Protein AF-A0AAV3A7A5-F1 (afdb_monomer_lite)

Organism: Pyxicephalus adspersus (NCBI:txid30357)

Radius of gyration: 39.41 Å; chains: 1; bounding box: 74×55×120 Å

Structure (mmCIF, N/CA/C/O backbone):
data_AF-A0AAV3A7A5-F1
#
_entry.id   AF-A0AAV3A7A5-F1
#
loop_
_atom_site.group_PDB
_atom_site.id
_atom_site.type_symbol
_atom_site.label_atom_id
_atom_site.label_alt_id
_atom_site.label_comp_id
_atom_site.label_asym_id
_atom_site.label_entity_id
_atom_site.label_seq_id
_atom_site.pdbx_PDB_ins_code
_atom_site.Cartn_x
_atom_site.Cartn_y
_atom_site.Cartn_z
_atom_site.occupancy
_atom_site.B_iso_or_equiv
_atom_site.auth_seq_id
_atom_site.auth_comp_id
_atom_site.auth_asym_id
_atom_site.auth_atom_id
_atom_site.pdbx_PDB_model_num
ATOM 1 N N . MET A 1 1 ? 18.175 -7.440 -4.348 1.00 59.22 1 MET A N 1
ATOM 2 C CA . MET A 1 1 ? 18.345 -7.213 -5.797 1.00 59.22 1 MET A CA 1
ATOM 3 C C . MET A 1 1 ? 17.055 -7.631 -6.487 1.00 59.22 1 MET A C 1
ATOM 5 O O . MET A 1 1 ? 16.482 -8.623 -6.048 1.00 59.22 1 MET A O 1
ATOM 9 N N . PHE A 1 2 ? 16.547 -6.863 -7.454 1.00 78.75 2 PHE A N 1
ATOM 10 C CA . PHE A 1 2 ? 15.246 -7.084 -8.108 1.00 78.75 2 PHE A CA 1
ATOM 11 C C . PHE A 1 2 ? 15.416 -7.857 -9.437 1.00 78.75 2 PHE A C 1
ATOM 13 O O . PHE A 1 2 ? 15.481 -7.231 -10.496 1.00 78.75 2 PHE A O 1
ATOM 20 N N . PRO A 1 3 ? 15.445 -9.208 -9.433 1.00 83.19 3 PRO A N 1
ATOM 21 C CA . PRO A 1 3 ? 15.819 -10.019 -10.605 1.00 83.19 3 PRO A CA 1
ATOM 22 C C . PRO A 1 3 ? 14.864 -9.868 -11.795 1.00 83.19 3 PRO A C 1
ATOM 24 O O . PRO A 1 3 ? 15.209 -10.181 -12.932 1.00 83.19 3 PRO A O 1
ATOM 27 N N . GLN A 1 4 ? 13.641 -9.399 -11.550 1.00 90.19 4 GLN A N 1
ATOM 28 C CA . GLN A 1 4 ? 12.659 -9.189 -12.605 1.00 90.19 4 GLN A CA 1
ATOM 29 C C . GLN A 1 4 ? 12.994 -7.977 -13.479 1.00 90.19 4 GLN A C 1
ATOM 31 O O . GLN A 1 4 ? 12.791 -8.050 -14.687 1.00 90.19 4 GLN A O 1
ATOM 36 N N . VAL A 1 5 ? 13.520 -6.893 -12.898 1.00 91.50 5 VAL A N 1
ATOM 37 C CA . VAL A 1 5 ? 13.873 -5.687 -13.665 1.00 91.50 5 VAL A CA 1
ATOM 38 C C . VAL A 1 5 ? 15.056 -5.981 -14.578 1.00 91.50 5 VAL A C 1
ATOM 40 O O . VAL A 1 5 ? 14.986 -5.702 -15.770 1.00 91.50 5 VAL A O 1
ATOM 43 N N . GLU A 1 6 ? 16.084 -6.642 -14.047 1.00 90.44 6 GLU A N 1
ATOM 44 C CA . GLU A 1 6 ? 17.257 -7.079 -14.809 1.00 90.44 6 GLU A CA 1
ATOM 45 C C . GLU A 1 6 ? 16.868 -8.011 -15.964 1.00 90.44 6 GLU A C 1
ATOM 47 O O . GLU A 1 6 ? 17.254 -7.781 -17.107 1.00 90.44 6 GLU A O 1
ATOM 52 N N . LYS A 1 7 ? 16.013 -9.011 -15.705 1.00 94.00 7 LYS A N 1
ATOM 53 C CA . LYS A 1 7 ? 15.525 -9.926 -16.746 1.00 94.00 7 LYS A CA 1
ATOM 54 C C . LYS A 1 7 ? 14.756 -9.202 -17.856 1.00 94.00 7 LYS A C 1
ATOM 56 O O . LYS A 1 7 ? 14.934 -9.532 -19.027 1.00 94.00 7 LYS A O 1
ATOM 61 N N . LEU A 1 8 ? 13.878 -8.262 -17.498 1.00 94.81 8 LEU A N 1
ATOM 62 C CA . LEU A 1 8 ? 13.089 -7.497 -18.468 1.00 94.81 8 LEU A CA 1
ATOM 63 C C . LEU A 1 8 ? 13.981 -6.578 -19.306 1.00 94.81 8 LEU A C 1
ATOM 65 O O . LEU A 1 8 ? 13.825 -6.526 -20.524 1.00 94.81 8 LEU A O 1
ATOM 69 N N . LEU A 1 9 ? 14.937 -5.903 -18.665 1.00 92.94 9 LEU A N 1
ATOM 70 C CA . LEU A 1 9 ? 15.866 -5.007 -19.342 1.00 92.94 9 LEU A CA 1
ATOM 71 C C . LEU A 1 9 ? 16.796 -5.783 -20.279 1.00 92.94 9 LEU A C 1
ATOM 73 O O . LEU A 1 9 ? 16.888 -5.445 -21.454 1.00 92.94 9 LEU A O 1
ATOM 77 N N . GLN A 1 10 ? 17.404 -6.873 -19.804 1.00 93.50 10 GLN A N 1
ATOM 78 C CA . GLN A 1 10 ? 18.264 -7.727 -20.623 1.00 93.50 10 GLN A CA 1
ATOM 79 C C . GLN A 1 10 ? 17.509 -8.320 -21.818 1.00 93.50 10 GLN A C 1
ATOM 81 O O . GLN A 1 10 ? 18.036 -8.341 -22.929 1.00 93.50 10 GLN A O 1
ATOM 86 N N . GLY A 1 11 ? 16.275 -8.792 -21.604 1.00 95.44 11 GLY A N 1
ATOM 87 C CA . GLY A 1 11 ? 15.422 -9.303 -22.677 1.00 95.44 11 GLY A CA 1
ATOM 88 C C . GLY A 1 11 ? 15.185 -8.249 -23.755 1.00 95.44 11 GLY A C 1
ATOM 89 O O . GLY A 1 11 ? 15.437 -8.502 -24.930 1.00 95.44 11 GLY A O 1
ATOM 90 N N . HIS A 1 12 ? 14.807 -7.040 -23.343 1.00 94.44 12 HIS A N 1
ATOM 91 C CA . HIS A 1 12 ? 14.538 -5.947 -24.268 1.00 94.44 12 HIS A CA 1
ATOM 92 C C . HIS A 1 12 ? 15.787 -5.466 -25.025 1.00 94.44 12 HIS A C 1
ATOM 94 O O . HIS A 1 12 ? 15.735 -5.255 -26.237 1.00 94.44 12 HIS A O 1
ATOM 100 N N . LEU A 1 13 ? 16.929 -5.333 -24.341 1.00 94.88 13 LEU A N 1
ATOM 101 C CA . LEU A 1 13 ? 18.194 -4.943 -24.974 1.00 94.88 13 LEU A CA 1
ATOM 102 C C . LEU A 1 13 ? 18.635 -5.969 -26.025 1.00 94.88 13 LEU A C 1
ATOM 104 O O . LEU A 1 13 ? 19.054 -5.584 -27.117 1.00 94.88 13 LEU A O 1
ATOM 108 N N . ASN A 1 14 ? 18.467 -7.262 -25.733 1.00 95.25 14 ASN A N 1
ATOM 109 C CA . ASN A 1 14 ? 18.762 -8.338 -26.676 1.00 95.25 14 ASN A CA 1
ATOM 110 C C . ASN A 1 14 ? 17.834 -8.310 -27.902 1.00 95.25 14 ASN A C 1
ATOM 112 O O . ASN A 1 14 ? 18.304 -8.525 -29.017 1.00 95.25 14 ASN A O 1
ATOM 116 N N . GLU A 1 15 ? 16.540 -8.039 -27.713 1.00 96.69 15 GLU A N 1
ATOM 117 C CA . GLU A 1 15 ? 15.553 -7.961 -28.801 1.00 96.69 15 GLU A CA 1
ATOM 118 C C . GLU A 1 15 ? 15.828 -6.800 -29.763 1.00 96.69 15 GLU A C 1
ATOM 120 O O . GLU A 1 15 ? 15.709 -6.965 -30.977 1.00 96.69 15 GLU A O 1
ATOM 125 N N . ILE A 1 16 ? 16.222 -5.636 -29.239 1.00 95.88 16 ILE A N 1
ATOM 126 C CA . ILE A 1 16 ? 16.560 -4.461 -30.061 1.00 95.88 16 ILE A CA 1
ATOM 127 C C . ILE A 1 16 ? 17.991 -4.559 -30.622 1.00 95.88 16 ILE A C 1
ATOM 129 O O . ILE A 1 16 ? 18.329 -3.889 -31.598 1.00 95.88 16 ILE A O 1
ATOM 133 N N . GLY A 1 17 ? 18.838 -5.417 -30.049 1.00 94.75 17 GLY A N 1
ATOM 134 C CA . GLY A 1 17 ? 20.240 -5.560 -30.442 1.00 94.75 17 GLY A CA 1
ATOM 135 C C . GLY A 1 17 ? 21.136 -4.438 -29.909 1.00 94.75 17 GLY A C 1
ATOM 136 O O . GLY A 1 17 ? 22.139 -4.101 -30.538 1.00 94.75 17 GLY A O 1
ATOM 137 N N . ILE A 1 18 ? 20.780 -3.849 -28.763 1.00 96.12 18 ILE A N 1
ATOM 138 C CA . ILE A 1 18 ? 21.578 -2.822 -28.082 1.00 96.12 18 ILE A CA 1
ATOM 139 C C . ILE A 1 18 ? 22.591 -3.513 -27.169 1.00 96.12 18 ILE A C 1
ATOM 141 O O . ILE A 1 18 ? 22.228 -4.337 -26.331 1.00 96.12 18 ILE A O 1
ATOM 145 N N . LYS A 1 19 ? 23.871 -3.156 -27.306 1.00 93.69 19 LYS A N 1
ATOM 146 C CA . LYS A 1 19 ? 24.920 -3.639 -26.398 1.00 93.69 19 LYS A CA 1
ATOM 147 C C . LYS A 1 19 ? 24.857 -2.911 -25.058 1.00 93.69 19 LYS A C 1
ATOM 149 O O . LYS A 1 19 ? 24.519 -1.730 -25.007 1.00 93.69 19 LYS A O 1
ATOM 154 N N . GLU A 1 20 ? 25.280 -3.584 -23.993 1.00 90.19 20 GLU A N 1
ATOM 155 C CA . GLU A 1 20 ? 25.330 -3.016 -22.639 1.00 90.19 20 GLU A CA 1
ATOM 156 C C . GLU A 1 20 ? 26.131 -1.702 -22.577 1.00 90.19 20 GLU A C 1
ATOM 158 O O . GLU A 1 20 ? 25.689 -0.732 -21.968 1.00 90.19 20 GLU A O 1
ATOM 163 N N . GLU A 1 21 ? 27.250 -1.623 -23.304 1.00 92.88 21 GLU A N 1
ATOM 164 C CA . GLU A 1 21 ? 28.086 -0.417 -23.408 1.00 92.88 21 GLU A CA 1
ATOM 165 C C . GLU A 1 21 ? 27.318 0.785 -23.988 1.00 92.88 21 GLU A C 1
ATOM 167 O O . GLU A 1 21 ? 27.396 1.893 -23.462 1.00 92.88 21 GLU A O 1
ATOM 172 N N . GLN A 1 22 ? 26.526 0.559 -25.040 1.00 93.88 22 GLN A N 1
ATOM 173 C CA . GLN A 1 22 ? 25.728 1.605 -25.693 1.00 93.88 22 GLN A CA 1
ATOM 174 C C . GLN A 1 22 ? 24.571 2.059 -2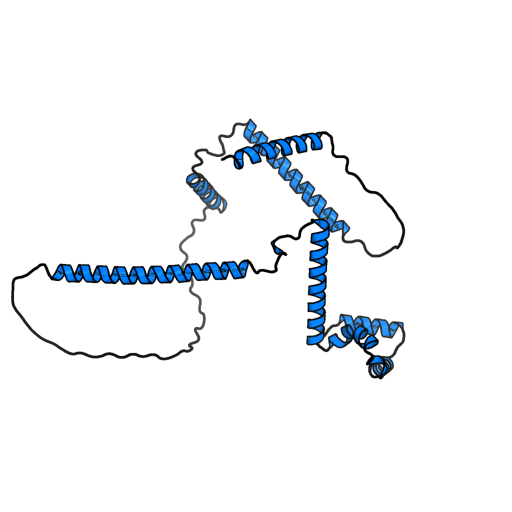4.801 1.00 93.88 22 GLN A C 1
ATOM 176 O O . GLN A 1 22 ? 24.234 3.242 -24.759 1.00 93.88 22 GLN A O 1
ATOM 181 N N . PHE A 1 23 ? 23.965 1.119 -24.074 1.00 91.25 23 PHE A N 1
ATOM 182 C CA . PHE A 1 23 ? 22.936 1.430 -23.092 1.00 91.25 23 PHE A CA 1
ATOM 183 C C . PHE A 1 23 ? 23.505 2.273 -21.942 1.00 91.25 23 PHE A C 1
ATOM 185 O O . PHE A 1 23 ? 22.912 3.281 -21.562 1.00 91.25 23 PHE A O 1
ATOM 192 N N . HIS A 1 24 ? 24.690 1.923 -21.441 1.00 90.12 24 HIS A N 1
ATOM 193 C CA . HIS A 1 24 ? 25.370 2.684 -20.397 1.00 90.12 24 HIS A CA 1
ATOM 194 C C . HIS A 1 24 ? 25.724 4.115 -20.841 1.00 90.12 24 HIS A C 1
ATOM 196 O O . HIS A 1 24 ? 25.495 5.074 -20.097 1.00 90.12 24 HIS A O 1
ATOM 202 N N . GLU A 1 25 ? 26.229 4.282 -22.067 1.00 93.81 25 GLU A N 1
ATOM 203 C CA . GLU A 1 25 ? 26.486 5.600 -22.661 1.00 93.81 25 GLU A CA 1
ATOM 204 C C . GLU A 1 25 ? 25.194 6.431 -22.757 1.00 93.81 25 GLU A C 1
ATOM 206 O O . GLU A 1 25 ? 25.158 7.597 -22.358 1.00 93.81 25 GLU A O 1
ATOM 211 N N . ALA A 1 26 ? 24.094 5.814 -23.194 1.00 90.56 26 ALA A N 1
ATOM 212 C CA . ALA A 1 26 ? 22.794 6.471 -23.262 1.00 90.56 26 ALA A CA 1
ATOM 213 C C . ALA A 1 26 ? 22.272 6.894 -21.876 1.00 90.56 26 ALA A C 1
ATOM 215 O O . ALA A 1 26 ? 21.760 8.003 -21.733 1.00 90.56 26 ALA A O 1
ATOM 216 N N . CYS A 1 27 ? 22.440 6.064 -20.841 1.00 88.81 27 CYS A N 1
ATOM 217 C CA . CYS A 1 27 ? 22.029 6.385 -19.469 1.00 88.81 27 CYS A CA 1
ATOM 218 C C . CYS A 1 27 ? 22.860 7.503 -18.821 1.00 88.81 27 CYS A C 1
ATOM 220 O O . CYS A 1 27 ? 22.374 8.188 -17.920 1.00 88.81 27 CYS A O 1
ATOM 222 N N . THR A 1 28 ? 24.108 7.699 -19.251 1.00 89.25 28 THR A N 1
ATOM 223 C CA . THR A 1 28 ? 24.998 8.743 -18.715 1.00 89.25 28 THR A CA 1
ATOM 224 C C . THR A 1 28 ? 24.916 10.063 -19.482 1.00 89.25 28 THR A C 1
ATOM 226 O O . THR A 1 28 ? 25.325 11.105 -18.955 1.00 89.25 28 THR A O 1
ATOM 229 N N . ALA A 1 29 ? 24.340 10.049 -20.684 1.00 92.56 29 ALA A N 1
ATOM 230 C CA . ALA A 1 29 ? 24.174 11.224 -21.523 1.00 92.56 29 ALA A CA 1
ATOM 231 C C . ALA A 1 29 ? 23.254 12.295 -20.888 1.00 92.56 29 ALA A C 1
ATOM 233 O O . ALA A 1 29 ? 22.330 11.975 -20.134 1.00 92.56 29 ALA A O 1
ATOM 234 N N . PRO A 1 30 ? 23.433 13.590 -21.221 1.00 91.06 30 PRO A N 1
ATOM 235 C CA . PRO A 1 30 ? 22.657 14.683 -20.623 1.00 91.06 30 PRO A CA 1
ATOM 236 C C . PRO A 1 30 ? 21.143 14.556 -20.818 1.00 91.06 30 PRO A C 1
ATOM 238 O O . PRO A 1 30 ? 20.377 14.960 -19.947 1.00 91.06 30 PRO A O 1
ATOM 241 N N . PHE A 1 31 ? 20.706 13.971 -21.939 1.00 89.25 31 PHE A N 1
ATOM 242 C CA . PHE A 1 31 ? 19.284 13.803 -22.238 1.00 89.25 31 PHE A CA 1
ATOM 243 C C . PHE A 1 31 ? 18.585 12.857 -21.247 1.00 89.25 31 PHE A C 1
ATOM 245 O O . PHE A 1 31 ? 17.413 13.063 -20.936 1.00 89.25 31 PHE A O 1
ATOM 252 N N . ALA A 1 32 ? 19.294 11.858 -20.708 1.00 88.19 32 ALA A N 1
ATOM 253 C CA . ALA A 1 32 ? 18.741 10.903 -19.748 1.00 88.19 32 ALA A CA 1
ATOM 254 C C . ALA A 1 32 ? 18.458 11.537 -18.376 1.00 88.19 32 ALA A C 1
ATOM 256 O O . ALA A 1 32 ? 17.705 10.984 -17.580 1.00 88.19 32 ALA A O 1
ATOM 257 N N . ARG A 1 33 ? 19.028 12.723 -18.116 1.00 87.81 33 ARG A N 1
ATOM 258 C CA . ARG A 1 33 ? 18.772 13.526 -16.912 1.00 87.81 33 ARG A CA 1
ATOM 259 C C . ARG A 1 33 ? 17.600 14.495 -17.071 1.00 87.81 33 ARG A C 1
ATOM 261 O O . ARG A 1 33 ? 17.319 15.247 -16.143 1.00 87.81 33 ARG A O 1
ATOM 268 N N . SER A 1 34 ? 16.954 14.531 -18.239 1.00 94.19 34 SER A N 1
ATOM 269 C CA . SER A 1 34 ? 15.733 15.320 -18.408 1.00 94.19 34 SER A CA 1
ATOM 270 C C . SER A 1 34 ? 14.630 14.791 -17.478 1.00 94.19 34 SER A C 1
ATOM 272 O O . SER A 1 34 ? 14.527 13.572 -17.308 1.00 94.19 34 SER A O 1
ATOM 274 N N . PRO A 1 35 ? 13.800 15.661 -16.875 1.00 92.62 35 PRO A N 1
ATOM 275 C CA . PRO A 1 35 ? 12.745 15.235 -15.956 1.00 92.62 35 PRO A CA 1
ATOM 276 C C . PRO A 1 35 ? 11.781 14.218 -16.576 1.00 92.62 35 PRO A C 1
ATOM 278 O O . PRO A 1 35 ? 11.346 13.282 -15.909 1.00 92.62 35 PRO A O 1
ATOM 281 N N . GLU A 1 36 ? 11.469 14.363 -17.865 1.00 92.00 36 GLU A N 1
ATOM 282 C CA . GLU A 1 36 ? 10.553 13.478 -18.581 1.00 92.00 36 GLU A CA 1
ATOM 283 C C . GLU A 1 36 ? 11.102 12.051 -18.668 1.00 92.00 36 GLU A C 1
ATOM 285 O O . GLU A 1 36 ? 10.395 11.093 -18.356 1.00 92.00 36 GLU A O 1
ATOM 290 N N . VAL A 1 37 ? 12.374 11.904 -19.051 1.00 91.00 37 VAL A N 1
ATOM 291 C CA . VAL A 1 37 ? 13.032 10.594 -19.154 1.00 91.00 37 VAL A CA 1
ATOM 292 C C . VAL A 1 37 ? 13.313 10.023 -17.767 1.00 91.00 37 VAL A C 1
ATOM 294 O O . VAL A 1 37 ? 13.104 8.833 -17.538 1.00 91.00 37 VAL A O 1
ATOM 297 N N . GLN A 1 38 ? 13.721 10.864 -16.817 1.00 89.69 38 GLN A N 1
ATOM 298 C CA . GLN A 1 38 ? 14.012 10.448 -15.450 1.00 89.69 38 GLN A CA 1
ATOM 299 C C . GLN A 1 38 ? 12.775 9.874 -14.752 1.00 89.69 38 GLN A C 1
ATOM 301 O O . GLN A 1 38 ? 12.885 8.842 -14.094 1.00 89.69 38 GLN A O 1
ATOM 306 N N . ASN A 1 39 ? 11.595 10.467 -14.956 1.00 91.00 39 ASN A N 1
ATOM 307 C CA . ASN A 1 39 ? 10.335 9.938 -14.429 1.00 91.00 39 ASN A CA 1
ATOM 308 C C . ASN A 1 39 ? 10.011 8.544 -14.993 1.00 91.00 39 ASN A C 1
ATOM 310 O O . ASN A 1 39 ? 9.530 7.676 -14.268 1.00 91.00 39 ASN A O 1
ATOM 314 N N . ILE A 1 40 ? 10.301 8.303 -16.276 1.00 91.38 40 ILE A N 1
ATOM 315 C CA . ILE A 1 40 ? 10.091 6.994 -16.919 1.00 91.38 40 ILE A CA 1
ATOM 316 C C . ILE A 1 40 ? 11.100 5.961 -16.400 1.00 91.38 40 ILE A C 1
ATOM 318 O O . ILE A 1 40 ? 10.750 4.797 -16.211 1.00 91.38 40 ILE A O 1
ATOM 322 N N . LEU A 1 41 ? 12.345 6.379 -16.157 1.00 89.88 41 LEU A N 1
ATOM 323 C CA . LEU A 1 41 ? 13.417 5.514 -15.659 1.00 89.88 41 LEU A CA 1
ATOM 324 C C . LEU A 1 41 ? 13.383 5.309 -14.141 1.00 89.88 41 LEU A C 1
ATOM 326 O O . LEU A 1 41 ? 14.031 4.388 -13.649 1.00 89.88 41 LEU A O 1
ATOM 330 N N . GLN A 1 42 ? 12.620 6.110 -13.396 1.00 91.12 42 GLN A N 1
ATOM 331 C CA . GLN A 1 42 ? 12.538 6.045 -11.936 1.00 91.12 42 GLN A CA 1
ATOM 332 C C . GLN A 1 42 ? 12.296 4.623 -11.383 1.00 91.12 42 GLN A C 1
ATOM 334 O O . GLN A 1 42 ? 13.020 4.241 -10.464 1.00 91.12 42 GLN A O 1
ATOM 339 N N . PRO A 1 43 ? 11.395 3.783 -11.943 1.00 92.06 43 PRO A N 1
ATOM 340 C CA . PRO A 1 43 ? 11.216 2.404 -11.477 1.00 92.06 43 PRO A CA 1
ATOM 341 C C . PRO A 1 43 ? 12.461 1.521 -11.660 1.00 92.06 43 PRO A C 1
ATOM 343 O O . PRO A 1 43 ? 12.682 0.599 -10.878 1.00 92.06 43 PRO A O 1
ATOM 346 N N . VAL A 1 44 ? 13.262 1.785 -12.697 1.00 91.25 44 VAL A N 1
ATOM 347 C CA . VAL A 1 44 ? 14.503 1.052 -12.988 1.00 91.25 44 VAL A CA 1
ATOM 348 C C . VAL A 1 44 ? 15.619 1.526 -12.061 1.00 91.25 44 VAL A C 1
ATOM 350 O O . VAL A 1 44 ? 16.323 0.708 -11.481 1.00 91.25 44 VAL A O 1
ATOM 353 N N . LEU A 1 45 ? 15.745 2.840 -11.860 1.00 87.88 45 LEU A N 1
ATOM 354 C CA . LEU A 1 45 ? 16.747 3.431 -10.966 1.00 87.88 45 LEU A CA 1
ATOM 355 C C . LEU A 1 45 ? 16.495 3.076 -9.493 1.00 87.88 45 LEU A C 1
ATOM 357 O O . LEU A 1 45 ? 17.440 2.886 -8.731 1.00 87.88 45 LEU A O 1
ATOM 361 N N . ALA A 1 46 ? 15.230 2.909 -9.103 1.00 92.19 46 ALA A N 1
ATOM 362 C CA . ALA A 1 46 ? 14.841 2.494 -7.759 1.00 92.19 46 ALA A CA 1
ATOM 363 C C . ALA A 1 46 ? 15.289 1.062 -7.391 1.00 92.19 46 ALA A C 1
ATOM 365 O O . ALA A 1 46 ? 15.218 0.688 -6.224 1.00 92.19 46 ALA A O 1
ATOM 366 N N . VAL A 1 47 ? 15.781 0.253 -8.340 1.00 91.31 47 VAL A N 1
ATOM 367 C CA . VAL A 1 47 ? 16.324 -1.092 -8.055 1.00 91.31 47 VAL A CA 1
ATOM 368 C C . VAL A 1 47 ? 17.502 -1.041 -7.082 1.00 91.31 47 VAL A C 1
ATOM 370 O O . VAL A 1 47 ? 17.617 -1.916 -6.221 1.00 91.31 47 VAL A O 1
ATOM 373 N N . GLU A 1 48 ? 18.336 -0.009 -7.205 1.00 87.94 48 GLU A N 1
ATOM 374 C CA . GLU A 1 48 ? 19.522 0.207 -6.368 1.00 87.94 48 GLU A CA 1
ATOM 375 C C . GLU A 1 48 ? 19.252 1.174 -5.200 1.00 87.94 48 GLU A C 1
ATOM 377 O O . GLU A 1 48 ? 20.082 1.318 -4.304 1.00 87.94 48 GLU A O 1
ATOM 382 N N . ASP A 1 49 ? 18.074 1.807 -5.164 1.00 92.69 49 ASP A N 1
ATOM 383 C CA . ASP A 1 49 ? 17.670 2.745 -4.117 1.00 92.69 49 ASP A CA 1
ATOM 384 C C . ASP A 1 49 ? 16.397 2.276 -3.403 1.00 92.69 49 ASP A C 1
ATOM 386 O O . ASP A 1 49 ? 15.261 2.506 -3.830 1.00 92.69 49 ASP A O 1
ATOM 390 N N . PHE A 1 50 ? 16.604 1.645 -2.246 1.00 93.38 50 PHE A N 1
ATOM 391 C CA . PHE A 1 50 ? 15.517 1.129 -1.423 1.00 93.38 50 PHE A CA 1
ATOM 392 C C . PHE A 1 50 ? 14.557 2.217 -0.922 1.00 93.38 50 PHE A C 1
ATOM 394 O O . PHE A 1 50 ? 13.369 1.936 -0.754 1.00 93.38 50 PHE A O 1
ATOM 401 N N . VAL A 1 51 ? 15.039 3.435 -0.657 1.00 95.12 51 VAL A N 1
ATOM 402 C CA . VAL A 1 51 ? 14.194 4.518 -0.136 1.00 95.12 51 VAL A CA 1
ATOM 403 C C . VAL A 1 51 ? 13.216 4.953 -1.218 1.00 95.12 51 VAL A C 1
ATOM 405 O O . VAL A 1 51 ? 12.008 4.957 -0.972 1.00 95.12 51 VAL A O 1
ATOM 408 N N . ASN A 1 52 ? 13.726 5.197 -2.426 1.00 92.06 52 ASN A N 1
ATOM 409 C CA . ASN A 1 52 ? 12.909 5.525 -3.590 1.00 92.06 52 ASN A CA 1
ATOM 410 C C . ASN A 1 52 ? 11.939 4.386 -3.945 1.00 92.06 52 ASN A C 1
ATOM 412 O O . ASN A 1 52 ? 10.752 4.625 -4.160 1.00 92.06 52 ASN A O 1
ATOM 416 N N . PHE A 1 53 ? 12.394 3.129 -3.927 1.00 94.88 53 PHE A N 1
ATOM 417 C CA . PHE A 1 53 ? 11.514 1.979 -4.152 1.00 94.88 53 PHE A CA 1
ATOM 418 C C . PHE A 1 53 ? 10.384 1.900 -3.117 1.00 94.88 53 PHE A C 1
ATOM 420 O O . PHE A 1 53 ? 9.218 1.708 -3.468 1.00 94.88 53 PHE A O 1
ATOM 427 N N . LYS A 1 54 ? 10.714 2.055 -1.831 1.00 95.50 54 LYS A N 1
ATOM 428 C CA . LYS A 1 54 ? 9.734 2.026 -0.743 1.00 95.50 54 LYS A CA 1
ATOM 429 C C . LYS A 1 54 ? 8.702 3.135 -0.914 1.00 95.50 54 LYS A C 1
ATOM 431 O O . LYS A 1 54 ? 7.515 2.869 -0.746 1.00 95.50 54 LYS A O 1
ATOM 436 N N . GLU A 1 55 ? 9.138 4.345 -1.249 1.00 95.75 55 GLU A N 1
ATOM 437 C CA . GLU A 1 55 ? 8.249 5.476 -1.510 1.00 95.75 55 GLU A CA 1
ATOM 438 C C . GLU A 1 55 ? 7.292 5.176 -2.668 1.00 95.75 55 GLU A C 1
ATOM 440 O O . GLU A 1 55 ? 6.078 5.286 -2.496 1.00 95.75 55 GLU A O 1
ATOM 445 N N . MET A 1 56 ? 7.804 4.675 -3.796 1.00 93.81 56 MET A N 1
ATOM 446 C CA . MET A 1 56 ? 6.975 4.279 -4.940 1.00 93.81 56 MET A CA 1
ATOM 447 C C . MET A 1 56 ? 5.949 3.199 -4.576 1.00 93.81 56 MET A C 1
ATOM 449 O O . MET A 1 56 ? 4.785 3.287 -4.967 1.00 93.81 56 MET A O 1
ATOM 453 N N . MET A 1 57 ? 6.348 2.188 -3.804 1.00 95.19 57 MET A N 1
ATOM 454 C CA . MET A 1 57 ? 5.446 1.114 -3.379 1.00 95.19 57 MET A CA 1
ATOM 455 C C . MET A 1 57 ? 4.375 1.603 -2.403 1.00 95.19 57 MET A C 1
ATOM 457 O O . MET A 1 57 ? 3.217 1.191 -2.499 1.00 95.19 57 MET A O 1
ATOM 461 N N . LEU A 1 58 ? 4.736 2.484 -1.468 1.00 97.00 58 LEU A N 1
ATOM 462 C CA . LEU A 1 58 ? 3.784 3.096 -0.543 1.00 97.00 58 LEU A CA 1
ATOM 463 C C . LEU A 1 58 ? 2.783 3.974 -1.290 1.00 97.00 58 LEU A C 1
ATOM 465 O O . LEU A 1 58 ? 1.580 3.822 -1.084 1.00 97.00 58 LEU A O 1
ATOM 469 N N . GLN A 1 59 ? 3.263 4.811 -2.207 1.00 97.06 59 GLN A N 1
ATOM 470 C CA . GLN A 1 59 ? 2.420 5.631 -3.068 1.00 97.06 59 GLN A CA 1
ATOM 471 C C . GLN A 1 59 ? 1.450 4.760 -3.875 1.00 97.06 59 GLN A C 1
ATOM 473 O O . GLN A 1 59 ? 0.241 5.002 -3.870 1.00 97.06 59 GLN A O 1
ATOM 478 N N . LYS A 1 60 ? 1.944 3.673 -4.484 1.00 97.06 60 LYS A N 1
ATOM 479 C CA . LYS A 1 60 ? 1.101 2.726 -5.224 1.00 97.06 60 LYS A CA 1
ATOM 480 C C . LYS A 1 60 ? 0.050 2.062 -4.336 1.00 97.06 60 LYS A C 1
ATOM 482 O O . LYS A 1 60 ? -1.089 1.891 -4.767 1.00 97.06 60 LYS A O 1
ATOM 487 N N . ASN A 1 61 ? 0.401 1.703 -3.103 1.00 97.00 61 ASN A N 1
ATOM 488 C CA . ASN A 1 61 ? -0.551 1.146 -2.145 1.00 97.00 61 ASN A CA 1
ATOM 489 C C . ASN A 1 61 ? -1.648 2.149 -1.780 1.00 97.00 61 ASN A C 1
ATOM 491 O O . ASN A 1 61 ? -2.816 1.767 -1.764 1.00 97.00 61 ASN A O 1
ATOM 495 N N . ILE A 1 62 ? -1.297 3.415 -1.535 1.00 95.75 62 ILE A N 1
ATOM 496 C CA . ILE A 1 62 ? -2.270 4.480 -1.253 1.00 95.75 62 ILE A CA 1
ATOM 497 C C . ILE A 1 62 ? -3.233 4.630 -2.435 1.00 95.75 62 ILE A C 1
ATOM 499 O O . ILE A 1 62 ? -4.449 4.600 -2.251 1.00 95.75 62 ILE A O 1
ATOM 503 N N . GLU A 1 63 ? -2.709 4.706 -3.658 1.00 96.75 63 GLU A N 1
ATOM 504 C CA . GLU A 1 63 ? -3.524 4.786 -4.875 1.00 96.75 63 GLU A CA 1
ATOM 505 C C . GLU A 1 63 ? -4.479 3.594 -5.019 1.00 96.75 63 GLU A C 1
ATOM 507 O O . GLU A 1 63 ? -5.664 3.774 -5.303 1.00 96.75 63 GLU A O 1
ATOM 512 N N . LEU A 1 64 ? -3.985 2.370 -4.807 1.00 97.44 64 LEU A N 1
ATOM 513 C CA . LEU A 1 64 ? -4.798 1.156 -4.906 1.00 97.44 64 LEU A CA 1
ATOM 514 C C . LEU A 1 64 ? -5.894 1.114 -3.839 1.00 97.44 64 LEU A C 1
ATOM 516 O O . LEU A 1 64 ? -7.026 0.732 -4.141 1.00 97.44 64 LEU A O 1
ATOM 520 N N . GLN A 1 65 ? -5.583 1.523 -2.609 1.00 94.50 65 GLN A N 1
ATOM 521 C CA . GLN A 1 65 ? -6.556 1.590 -1.520 1.00 94.50 65 GLN A CA 1
ATOM 522 C C . GLN A 1 65 ? -7.639 2.633 -1.808 1.00 94.50 65 GLN A C 1
ATOM 524 O O . GLN A 1 65 ? -8.825 2.325 -1.679 1.00 94.50 65 GLN A O 1
ATOM 529 N N . LEU A 1 66 ? -7.261 3.826 -2.277 1.00 93.88 66 LEU A N 1
ATOM 530 C CA . LEU A 1 66 ? -8.212 4.864 -2.681 1.00 93.88 66 LEU A CA 1
ATOM 531 C C . LEU A 1 66 ? -9.107 4.393 -3.829 1.00 93.88 66 LEU A C 1
ATOM 533 O O . LEU A 1 66 ? -10.323 4.586 -3.788 1.00 93.88 66 LEU A O 1
ATOM 537 N N . HIS A 1 67 ? -8.535 3.711 -4.822 1.00 96.00 67 HIS A N 1
ATOM 538 C CA . HIS A 1 67 ? -9.309 3.159 -5.926 1.00 96.00 67 HIS A CA 1
ATOM 539 C C . HIS A 1 67 ? -10.298 2.080 -5.456 1.00 96.00 67 HIS A C 1
ATOM 541 O O . HIS A 1 67 ? -11.460 2.081 -5.863 1.00 96.00 67 HIS A O 1
ATOM 547 N N . ALA A 1 68 ? -9.880 1.193 -4.548 1.00 94.56 68 ALA A N 1
ATOM 548 C CA . ALA A 1 68 ? -10.759 0.185 -3.961 1.00 94.56 68 ALA A CA 1
ATOM 549 C C . ALA A 1 68 ? -11.917 0.824 -3.177 1.00 94.56 68 ALA A C 1
ATOM 551 O O . ALA A 1 68 ? -13.072 0.434 -3.361 1.00 94.56 68 ALA A O 1
ATOM 552 N N . ILE A 1 69 ? -11.625 1.840 -2.360 1.00 91.81 69 ILE A N 1
ATOM 553 C CA . ILE A 1 69 ? -12.622 2.631 -1.625 1.00 91.81 69 ILE A CA 1
ATOM 554 C C . ILE A 1 69 ? -13.632 3.254 -2.593 1.00 91.81 69 ILE A C 1
ATOM 556 O O . ILE A 1 69 ? -14.842 3.123 -2.393 1.00 91.81 69 ILE A O 1
ATOM 560 N N . GLN A 1 70 ? -13.154 3.865 -3.677 1.00 92.00 70 GLN A N 1
ATOM 561 C CA . GLN A 1 70 ? -14.006 4.473 -4.695 1.00 92.00 70 GLN A CA 1
ATOM 562 C C . GLN A 1 70 ? -14.917 3.438 -5.373 1.00 92.00 70 GLN A C 1
ATOM 564 O O . GLN A 1 70 ? -16.114 3.683 -5.530 1.00 92.00 70 GLN A O 1
ATOM 569 N N . ILE A 1 71 ? -14.389 2.261 -5.728 1.00 94.25 71 ILE A N 1
ATOM 570 C CA . ILE A 1 71 ? -15.186 1.168 -6.306 1.00 94.25 71 ILE A CA 1
ATOM 571 C C . ILE A 1 71 ? -16.271 0.704 -5.325 1.00 94.25 71 ILE A C 1
ATOM 573 O O . ILE A 1 71 ? -17.414 0.482 -5.731 1.00 94.25 71 ILE A O 1
ATOM 577 N N . ILE A 1 72 ? -15.938 0.552 -4.039 1.00 91.62 72 ILE A N 1
ATOM 578 C CA . ILE A 1 72 ? -16.899 0.140 -3.007 1.00 91.62 72 ILE A CA 1
ATOM 579 C C . ILE A 1 72 ? -18.024 1.175 -2.886 1.00 91.62 72 ILE A C 1
ATOM 581 O O . ILE A 1 72 ? -19.197 0.798 -2.891 1.00 91.62 72 ILE A O 1
ATOM 585 N N . GLN A 1 73 ? -17.687 2.467 -2.852 1.00 90.69 73 GLN A N 1
ATOM 586 C CA . GLN A 1 73 ? -18.667 3.557 -2.798 1.00 90.69 73 GLN A CA 1
ATOM 587 C C . GLN A 1 73 ? -19.586 3.571 -4.021 1.00 90.69 73 GLN A C 1
ATOM 589 O O . GLN A 1 73 ? -20.804 3.627 -3.870 1.00 90.69 73 GLN A O 1
ATOM 594 N N . GLN A 1 74 ? -19.028 3.456 -5.229 1.00 91.25 74 GLN A N 1
ATOM 595 C CA . GLN A 1 74 ? -19.813 3.459 -6.466 1.00 91.25 74 GLN A CA 1
ATOM 596 C C . GLN A 1 74 ? -20.800 2.288 -6.544 1.00 91.25 74 GLN A C 1
ATOM 598 O O . GLN A 1 74 ? -21.886 2.438 -7.100 1.00 91.25 74 GLN A O 1
ATOM 603 N N . ARG A 1 75 ? -20.441 1.119 -5.996 1.00 91.56 75 ARG A N 1
ATOM 604 C CA . ARG A 1 75 ? -21.305 -0.074 -6.023 1.00 91.56 75 ARG A CA 1
ATOM 605 C C . ARG A 1 75 ? -22.361 -0.084 -4.920 1.00 91.56 75 ARG A C 1
ATOM 607 O O . ARG A 1 75 ? -23.452 -0.595 -5.161 1.00 91.56 75 ARG A O 1
ATOM 614 N N . ASN A 1 76 ? -22.047 0.447 -3.738 1.00 87.31 76 ASN A N 1
ATOM 615 C CA . ASN A 1 76 ? -22.883 0.304 -2.541 1.00 87.31 76 ASN A CA 1
ATOM 616 C C . ASN A 1 76 ? -23.592 1.604 -2.117 1.00 87.31 76 ASN A C 1
ATOM 618 O O . ASN A 1 76 ? -24.427 1.573 -1.217 1.00 87.31 76 ASN A O 1
ATOM 622 N N . GLY A 1 77 ? -23.267 2.744 -2.732 1.00 83.69 77 GLY A N 1
ATOM 623 C CA . GLY A 1 77 ? -23.829 4.064 -2.424 1.00 83.69 77 GLY A CA 1
ATOM 624 C C . GLY A 1 77 ? -23.210 4.748 -1.199 1.00 83.69 77 GLY A C 1
ATOM 625 O O . GLY A 1 77 ? -23.057 5.965 -1.201 1.00 83.69 77 GLY A O 1
ATOM 626 N N . VAL A 1 78 ? -22.798 3.984 -0.183 1.00 84.75 78 VAL A N 1
ATOM 627 C CA . VAL A 1 78 ? -22.055 4.477 0.987 1.00 84.75 78 VAL A CA 1
ATOM 628 C C . VAL A 1 78 ? -20.872 3.557 1.289 1.00 84.75 78 VAL A C 1
ATOM 630 O O . VAL A 1 78 ? -20.921 2.351 1.031 1.00 84.75 78 VAL A O 1
ATOM 633 N N . LEU A 1 79 ? -19.785 4.132 1.801 1.00 83.25 79 LEU A N 1
ATOM 634 C CA . LEU A 1 79 ? -18.630 3.364 2.255 1.00 83.25 79 LEU A CA 1
ATOM 635 C C . LEU A 1 79 ? -18.961 2.687 3.601 1.00 83.25 79 LEU A C 1
ATOM 637 O O . LEU A 1 79 ? -19.599 3.326 4.434 1.00 83.25 79 LEU A O 1
ATOM 641 N N . PRO A 1 80 ? -18.550 1.427 3.840 1.00 81.12 80 PRO A N 1
ATOM 642 C CA . PRO A 1 80 ? -18.691 0.795 5.148 1.00 81.12 80 PRO A CA 1
ATOM 643 C C . PRO A 1 80 ? -18.020 1.611 6.257 1.00 81.12 80 PRO A C 1
ATOM 645 O O . PRO A 1 80 ? -16.943 2.165 6.044 1.00 81.12 80 PRO A O 1
ATOM 648 N N . GLU A 1 81 ? -18.622 1.604 7.446 1.00 76.62 81 GLU A N 1
ATOM 649 C CA . GLU A 1 81 ? -18.163 2.354 8.624 1.00 76.62 81 GLU A CA 1
ATOM 650 C C . GLU A 1 81 ? -16.702 2.049 8.997 1.00 76.62 81 GLU A C 1
ATOM 652 O O . GLU A 1 81 ? -15.949 2.953 9.332 1.00 76.62 81 GLU A O 1
ATOM 657 N N . CYS A 1 82 ? -16.248 0.802 8.820 1.00 73.38 82 CYS A N 1
ATOM 658 C CA . CYS A 1 82 ? -14.858 0.403 9.084 1.00 73.38 82 CYS A CA 1
ATOM 659 C C . CYS A 1 82 ? -13.815 1.010 8.129 1.00 73.38 82 CYS A C 1
ATOM 661 O O . CYS A 1 82 ? -12.621 0.943 8.402 1.00 73.38 82 CYS A O 1
ATOM 663 N N . LEU A 1 83 ? -14.245 1.561 6.993 1.00 77.94 83 LEU A N 1
ATOM 664 C CA . LEU A 1 83 ? -13.392 2.294 6.054 1.00 77.94 83 LEU A CA 1
ATOM 665 C C . LEU A 1 83 ? -13.665 3.803 6.118 1.00 77.94 83 LEU A C 1
ATOM 667 O O . LEU A 1 83 ? -13.079 4.577 5.361 1.00 77.94 83 LEU A O 1
ATOM 671 N N . GLN A 1 84 ? -14.569 4.220 7.005 1.00 75.88 84 GLN A N 1
ATOM 672 C CA . GLN A 1 84 ? -14.919 5.604 7.248 1.00 75.88 84 GLN A CA 1
ATOM 673 C C . GLN A 1 84 ? -14.009 6.150 8.359 1.00 75.88 84 GLN A C 1
ATOM 675 O O . GLN A 1 84 ? -13.770 5.510 9.376 1.00 75.88 84 GLN A O 1
ATOM 680 N N . ASN A 1 85 ? -13.460 7.340 8.133 1.00 67.94 85 ASN A N 1
ATOM 681 C CA . ASN A 1 85 ? -12.713 8.160 9.095 1.00 67.94 85 ASN A CA 1
ATOM 682 C C . ASN A 1 85 ? -11.349 7.644 9.593 1.00 67.94 85 ASN A C 1
ATOM 684 O O . ASN A 1 85 ? -10.650 8.410 10.249 1.00 67.94 85 ASN A O 1
ATOM 688 N N . GLY A 1 86 ? -10.914 6.427 9.250 1.00 67.25 86 GLY A N 1
ATOM 689 C CA . GLY A 1 86 ? -9.562 5.941 9.578 1.00 67.25 86 GLY A CA 1
ATOM 690 C C . GLY A 1 86 ? -9.249 5.908 11.080 1.00 67.25 86 GLY A C 1
ATOM 691 O O . GLY A 1 86 ? -8.086 5.812 11.462 1.00 67.25 86 GLY A O 1
ATOM 692 N N . THR A 1 87 ? -10.277 6.024 11.921 1.00 69.12 87 THR A N 1
ATOM 693 C CA . THR A 1 87 ? -10.163 5.978 13.372 1.00 69.12 87 THR A CA 1
ATOM 694 C C . THR A 1 87 ? -9.850 4.546 13.772 1.00 69.12 87 THR A C 1
ATOM 696 O O . THR A 1 87 ? -10.587 3.625 13.418 1.00 69.12 87 THR A O 1
ATOM 699 N N . ASP A 1 88 ? -8.741 4.347 14.480 1.00 75.75 88 ASP A N 1
ATOM 700 C CA . ASP A 1 88 ? -8.384 3.043 15.018 1.00 75.75 88 ASP A CA 1
ATOM 701 C C . ASP A 1 88 ? -9.250 2.751 16.247 1.00 75.75 88 ASP A C 1
ATOM 703 O O . ASP A 1 88 ? -8.867 2.991 17.390 1.00 75.75 88 ASP A O 1
ATOM 707 N N . ILE A 1 89 ? -10.453 2.239 15.975 1.00 78.56 89 ILE A N 1
ATOM 708 C CA . ILE A 1 89 ? -11.461 1.872 16.978 1.00 78.56 89 ILE A CA 1
ATOM 709 C C . ILE A 1 89 ? -10.861 0.929 18.034 1.00 78.56 89 ILE A C 1
ATOM 711 O O . ILE A 1 89 ? -11.296 0.935 19.182 1.00 78.56 89 ILE A O 1
ATOM 715 N N . ILE A 1 90 ? -9.860 0.125 17.658 1.00 78.12 90 ILE A N 1
ATOM 716 C CA . ILE A 1 90 ? -9.209 -0.832 18.552 1.00 78.12 90 ILE A CA 1
ATOM 717 C C . ILE A 1 90 ? -8.310 -0.083 19.538 1.00 78.12 90 ILE A C 1
ATOM 719 O O . ILE A 1 90 ? -8.495 -0.234 20.743 1.00 78.12 90 ILE A O 1
ATOM 723 N N . SER A 1 91 ? -7.419 0.783 19.049 1.00 85.06 91 SER A N 1
ATOM 724 C CA . SER A 1 91 ? -6.574 1.617 19.919 1.00 85.06 91 SER A CA 1
ATOM 725 C C . SER A 1 91 ? -7.395 2.521 20.848 1.00 85.06 91 SER A C 1
ATOM 727 O O . SER A 1 91 ? -7.059 2.676 22.025 1.00 85.06 91 SER A O 1
ATOM 729 N N . ASP A 1 92 ? -8.491 3.098 20.350 1.00 85.62 92 ASP A N 1
ATOM 730 C CA . ASP A 1 92 ? -9.379 3.949 21.150 1.00 85.62 92 ASP A CA 1
ATOM 731 C C . ASP A 1 92 ? -10.069 3.159 22.274 1.00 85.62 92 ASP A C 1
ATOM 733 O O . ASP A 1 92 ? -10.170 3.636 23.413 1.00 85.62 92 ASP A O 1
ATOM 737 N N . LEU A 1 93 ? -10.512 1.934 21.971 1.00 89.12 93 LEU A N 1
ATOM 738 C CA . LEU A 1 93 ? -11.143 1.043 22.939 1.00 89.12 93 LEU A CA 1
ATOM 739 C C . LEU A 1 93 ? -10.144 0.585 24.008 1.00 89.12 93 LEU A C 1
ATOM 741 O O . LEU A 1 93 ? -10.438 0.697 25.197 1.00 89.12 93 LEU A O 1
ATOM 745 N N . GLU A 1 94 ? -8.939 0.170 23.614 1.00 90.38 94 GLU A N 1
ATOM 746 C CA . GLU A 1 94 ? -7.871 -0.225 24.542 1.00 90.38 94 GLU A CA 1
ATOM 747 C C . GLU A 1 94 ? -7.493 0.923 25.495 1.00 90.38 94 GLU A C 1
ATOM 749 O O . GLU A 1 94 ? -7.348 0.728 26.707 1.00 90.38 94 GLU A O 1
ATOM 754 N N . GLN A 1 95 ? -7.402 2.158 24.986 1.00 95.00 95 GLN A N 1
ATOM 755 C CA . GLN A 1 95 ? -7.174 3.338 25.826 1.00 95.00 95 GLN A CA 1
ATOM 756 C C . GLN A 1 95 ? -8.321 3.599 26.803 1.00 95.00 95 GLN A C 1
ATOM 758 O O . GLN A 1 95 ? -8.100 4.090 27.915 1.00 95.00 95 GLN A O 1
ATOM 763 N N . GLN A 1 96 ? -9.563 3.347 26.399 1.00 95.81 96 GLN A N 1
ATOM 764 C CA . GLN A 1 96 ? -10.715 3.495 27.280 1.00 95.81 96 GLN A CA 1
ATOM 765 C C . GLN A 1 96 ? -10.723 2.428 28.382 1.00 95.81 96 GLN A C 1
ATOM 767 O O . GLN A 1 96 ? -10.937 2.764 29.549 1.00 95.81 96 GLN A O 1
ATOM 772 N N . GLU A 1 97 ? -10.428 1.176 28.044 1.00 95.19 97 GLU A N 1
ATOM 773 C CA . GLU A 1 97 ? -10.332 0.073 29.003 1.00 95.19 97 GLU A CA 1
ATOM 774 C C . GLU A 1 97 ? -9.211 0.304 30.022 1.00 95.19 97 GLU A C 1
ATOM 776 O O . GLU A 1 97 ? -9.433 0.178 31.228 1.00 95.19 97 GLU A O 1
ATOM 781 N N . MET A 1 98 ? -8.036 0.750 29.566 1.00 96.44 98 MET A N 1
ATOM 782 C CA . MET A 1 98 ? -6.912 1.098 30.440 1.00 96.44 98 MET A CA 1
ATOM 783 C C . MET A 1 98 ? -7.279 2.206 31.438 1.00 96.44 98 MET A C 1
ATOM 785 O O . MET A 1 98 ? -6.921 2.133 32.618 1.00 96.44 98 MET A O 1
ATOM 789 N N . ARG A 1 99 ? -8.019 3.230 30.990 1.00 97.25 99 ARG A N 1
ATOM 790 C CA . ARG A 1 99 ? -8.496 4.320 31.857 1.00 97.25 99 ARG A CA 1
ATOM 791 C C . ARG A 1 99 ? -9.438 3.805 32.940 1.00 97.25 99 ARG A C 1
ATOM 793 O O . ARG A 1 99 ? -9.249 4.137 34.107 1.00 97.25 99 ARG A O 1
ATOM 800 N N . LEU A 1 100 ? -10.408 2.972 32.566 1.00 97.69 100 LEU A N 1
ATOM 801 C CA . LEU A 1 100 ? -11.352 2.376 33.513 1.00 97.69 100 LEU A CA 1
ATOM 802 C C . LEU A 1 100 ? -10.646 1.479 34.534 1.00 97.69 100 LEU A C 1
ATOM 804 O O . LEU A 1 100 ? -10.930 1.575 35.726 1.00 97.69 100 LEU A O 1
ATOM 808 N N . LEU A 1 101 ? -9.696 0.651 34.091 1.00 97.81 101 LEU A N 1
ATOM 809 C CA . LEU A 1 101 ? -8.922 -0.216 34.978 1.00 97.81 101 LEU A CA 1
ATOM 810 C C . LEU A 1 101 ? -8.077 0.594 35.969 1.00 97.81 101 LEU A C 1
ATOM 812 O O . LEU A 1 101 ? -8.054 0.289 37.161 1.00 97.81 101 LEU A O 1
ATOM 816 N N . THR A 1 102 ? -7.412 1.645 35.487 1.00 96.69 102 THR A N 1
ATOM 817 C CA . THR A 1 102 ? -6.600 2.536 36.330 1.00 96.69 102 THR A CA 1
ATOM 818 C C . THR A 1 102 ? -7.459 3.210 37.396 1.00 96.69 102 THR A C 1
ATOM 820 O O . THR A 1 102 ? -7.080 3.255 38.565 1.00 96.69 102 THR A O 1
ATOM 823 N N . GLU A 1 103 ? -8.640 3.687 37.009 1.00 97.69 103 GLU A N 1
ATOM 824 C CA . GLU A 1 103 ? -9.573 4.338 37.922 1.00 97.69 103 GLU A CA 1
ATOM 825 C C . GLU A 1 103 ? -10.148 3.357 38.952 1.00 97.69 103 GLU A C 1
ATOM 827 O O . GLU A 1 103 ? -10.193 3.664 40.141 1.00 97.69 103 GLU A O 1
ATOM 832 N N . ALA A 1 104 ? -10.499 2.138 38.538 1.00 98.12 104 ALA A N 1
ATOM 833 C CA . ALA A 1 104 ? -10.965 1.096 39.450 1.00 98.12 104 ALA A CA 1
ATOM 834 C C . ALA A 1 104 ? -9.892 0.704 40.481 1.00 98.12 104 ALA A C 1
ATOM 836 O O . ALA A 1 104 ? -10.202 0.519 41.661 1.00 98.12 104 ALA A O 1
ATOM 837 N N . LEU A 1 105 ? -8.625 0.616 40.061 1.00 97.62 105 LEU A N 1
ATOM 838 C CA . LEU A 1 105 ? -7.498 0.375 40.966 1.00 97.62 105 LEU A CA 1
ATOM 839 C C . LEU A 1 105 ? -7.282 1.544 41.931 1.00 97.62 105 LEU A C 1
ATOM 841 O O . LEU A 1 105 ? -7.017 1.312 43.112 1.00 97.62 105 LEU A O 1
ATOM 845 N N . ARG A 1 106 ? -7.427 2.788 41.457 1.00 97.94 106 ARG A N 1
ATOM 846 C CA . ARG A 1 106 ? -7.349 3.993 42.292 1.00 97.94 106 ARG A CA 1
ATOM 847 C C . ARG A 1 106 ? -8.428 3.980 43.377 1.00 97.94 106 ARG A C 1
ATOM 849 O O . ARG A 1 106 ? -8.095 4.108 44.551 1.00 97.94 106 ARG A O 1
ATOM 856 N N . ILE A 1 107 ? -9.686 3.752 42.994 1.00 98.25 107 ILE A N 1
ATOM 857 C CA . ILE A 1 107 ? -10.823 3.688 43.924 1.00 98.25 107 ILE A CA 1
ATOM 858 C C . ILE A 1 107 ? -10.633 2.544 44.923 1.00 98.25 107 ILE A C 1
ATOM 860 O O . ILE A 1 107 ? -10.724 2.765 46.126 1.00 98.25 107 ILE A O 1
ATOM 864 N N . SER A 1 108 ? -10.280 1.345 44.451 1.00 97.62 108 SER A N 1
ATOM 865 C CA . SER A 1 108 ? -10.060 0.189 45.333 1.00 97.62 108 SER A CA 1
ATOM 866 C C . SER A 1 108 ? -8.948 0.444 46.352 1.00 97.62 108 SER A C 1
ATOM 868 O O . SER A 1 108 ? -9.040 0.006 47.499 1.00 97.62 108 SER A O 1
ATOM 870 N N . LYS A 1 109 ? -7.888 1.159 45.950 1.00 97.56 109 LYS A N 1
ATOM 871 C CA . LYS A 1 109 ? -6.797 1.548 46.847 1.00 97.56 109 LYS A CA 1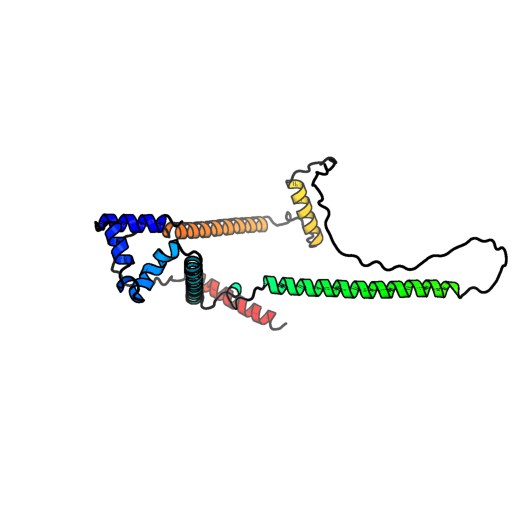
ATOM 872 C C . LYS A 1 109 ? -7.280 2.523 47.923 1.00 97.56 109 LYS A C 1
ATOM 874 O O . LYS A 1 109 ? -7.011 2.293 49.099 1.00 97.56 109 LYS A O 1
ATOM 879 N N . GLU A 1 110 ? -7.997 3.575 47.537 1.00 97.12 110 GLU A N 1
ATOM 880 C CA . GLU A 1 110 ? -8.527 4.581 48.469 1.00 97.12 110 GLU A CA 1
ATOM 881 C C . GLU A 1 110 ? -9.535 3.973 49.453 1.00 97.12 110 GLU A C 1
ATOM 883 O O . GLU A 1 110 ? -9.457 4.214 50.659 1.00 97.12 110 GLU A O 1
ATOM 888 N N . GLU A 1 111 ? -10.441 3.125 48.961 1.00 95.25 111 GLU A N 1
ATOM 889 C CA . GLU A 1 111 ? -11.400 2.401 49.797 1.00 95.25 111 GLU A CA 1
ATOM 890 C C . GLU A 1 111 ? -10.701 1.473 50.794 1.00 95.25 111 GLU A C 1
ATOM 892 O O . GLU A 1 111 ? -11.071 1.427 51.971 1.00 95.25 111 GLU A O 1
ATOM 897 N N . TYR A 1 112 ? -9.662 0.760 50.351 1.00 95.88 112 TYR A N 1
ATOM 898 C CA . TYR A 1 112 ? -8.878 -0.105 51.224 1.00 95.88 112 TYR A CA 1
ATOM 899 C C . TYR A 1 112 ? -8.180 0.690 52.329 1.00 95.88 112 TYR A C 1
ATOM 901 O O . TYR A 1 112 ? -8.269 0.313 53.497 1.00 95.88 112 TYR A O 1
ATOM 909 N N . GLU A 1 113 ? -7.512 1.794 51.991 1.00 96.19 113 GLU A N 1
ATOM 910 C CA . GLU A 1 113 ? -6.826 2.652 52.963 1.00 96.19 113 GLU A CA 1
ATOM 911 C C . GLU A 1 113 ? -7.800 3.214 54.011 1.00 96.19 113 GLU A C 1
ATOM 913 O O . GLU A 1 113 ? -7.517 3.172 55.214 1.00 96.19 113 GLU A O 1
ATOM 918 N N . LEU A 1 114 ? -8.987 3.653 53.581 1.00 96.00 114 LEU A N 1
ATOM 919 C CA . LEU A 1 114 ? -10.020 4.164 54.479 1.00 96.00 114 LEU A CA 1
ATOM 920 C C . LEU A 1 114 ? -10.579 3.074 55.408 1.00 96.00 114 LEU A C 1
ATOM 922 O O . LEU A 1 114 ? -10.767 3.306 56.606 1.00 96.00 114 LEU A O 1
ATOM 926 N N . GLU A 1 115 ? -10.816 1.868 54.890 1.00 92.38 115 GLU A N 1
ATOM 927 C CA . GLU A 1 115 ? -11.271 0.739 55.707 1.00 92.38 115 GLU A CA 1
ATOM 928 C C . GLU A 1 115 ? -10.190 0.291 56.703 1.00 92.38 115 GLU A C 1
ATOM 930 O O . GLU A 1 115 ? -10.511 -0.067 57.841 1.00 92.38 115 GLU A O 1
ATOM 935 N N . GLN 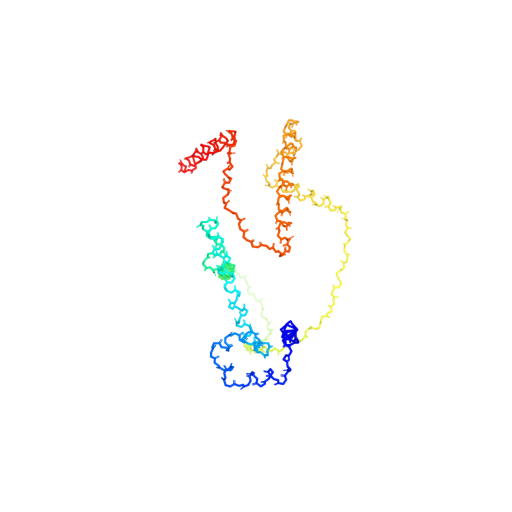A 1 116 ? -8.903 0.365 56.339 1.00 91.81 116 GLN A N 1
ATOM 936 C CA . GLN A 1 116 ? -7.813 0.129 57.291 1.00 91.81 116 GLN A CA 1
ATOM 937 C C . GLN A 1 116 ? -7.835 1.147 58.431 1.00 91.81 116 GLN A C 1
ATOM 939 O O . GLN A 1 116 ? -7.732 0.746 59.594 1.00 91.81 116 GLN A O 1
ATOM 944 N N . LEU A 1 117 ? -8.055 2.433 58.135 1.00 93.12 117 LEU A N 1
ATOM 945 C CA . LEU A 1 117 ? -8.182 3.463 59.165 1.00 93.12 117 LEU A CA 1
ATOM 946 C C . LEU A 1 117 ? -9.356 3.154 60.106 1.00 93.12 117 LEU A C 1
ATOM 948 O O . LEU A 1 117 ? -9.161 3.078 61.321 1.00 93.12 117 LEU A O 1
ATOM 952 N N . ARG A 1 118 ? -10.537 2.819 59.567 1.00 91.06 118 ARG A N 1
ATOM 953 C CA . ARG A 1 118 ? -11.698 2.415 60.384 1.00 91.06 118 ARG A CA 1
ATOM 954 C C . ARG A 1 118 ? -11.420 1.203 61.262 1.00 91.06 118 ARG A C 1
ATOM 956 O O . ARG A 1 118 ? -11.879 1.141 62.404 1.00 91.06 118 ARG A O 1
ATOM 963 N N . ARG A 1 119 ? -10.673 0.218 60.757 1.00 89.00 119 ARG A N 1
ATOM 964 C CA . ARG A 1 119 ? -10.258 -0.947 61.551 1.00 89.00 119 ARG A CA 1
ATOM 965 C C . ARG A 1 119 ? -9.310 -0.556 62.680 1.00 89.00 119 ARG A C 1
ATOM 967 O O . ARG A 1 119 ? -9.435 -1.119 63.766 1.00 89.00 119 ARG A O 1
ATOM 974 N N . THR A 1 120 ? -8.391 0.384 62.455 1.00 85.56 120 THR A N 1
ATOM 975 C CA . THR A 1 120 ? -7.514 0.894 63.520 1.00 85.56 120 THR A CA 1
ATOM 976 C C . THR A 1 120 ? -8.286 1.694 64.566 1.00 85.56 120 THR A C 1
ATOM 978 O O . THR A 1 120 ? -8.115 1.418 65.747 1.00 85.56 120 THR A O 1
ATOM 981 N N . GLU A 1 121 ? -9.207 2.573 64.162 1.00 84.69 121 GLU A N 1
ATOM 982 C CA . GLU A 1 121 ? -10.055 3.362 65.069 1.00 84.69 121 GLU A CA 1
ATOM 983 C C . GLU A 1 121 ? -10.957 2.482 65.941 1.00 84.69 121 GLU A C 1
ATOM 985 O O . GLU A 1 121 ? -11.067 2.693 67.145 1.00 84.69 121 GLU A O 1
ATOM 990 N N . ARG A 1 122 ? -11.571 1.440 65.365 1.00 83.00 122 ARG A N 1
ATOM 991 C CA . ARG A 1 122 ? -12.367 0.470 66.139 1.00 83.00 122 ARG A CA 1
ATOM 992 C C . ARG A 1 122 ? -11.511 -0.266 67.173 1.00 83.00 122 ARG A C 1
ATOM 994 O O . ARG A 1 122 ? -11.962 -0.489 68.294 1.00 83.00 122 ARG A O 1
ATOM 1001 N N . LYS A 1 123 ? -10.274 -0.630 66.813 1.00 78.06 123 LYS A N 1
ATOM 1002 C CA . LYS A 1 123 ? -9.326 -1.278 67.734 1.00 78.06 123 LYS A CA 1
ATOM 1003 C C . LYS A 1 123 ? -8.868 -0.327 68.841 1.00 78.06 123 LYS A C 1
ATOM 1005 O O . LYS A 1 123 ? -8.837 -0.743 69.996 1.00 78.06 123 LYS A O 1
ATOM 1010 N N . THR A 1 124 ? -8.553 0.930 68.529 1.00 69.81 124 THR A N 1
ATOM 1011 C CA . THR A 1 124 ? -8.138 1.918 69.538 1.00 69.81 124 THR A CA 1
ATOM 1012 C C . THR A 1 124 ? -9.293 2.316 70.454 1.00 69.81 124 THR A C 1
ATOM 1014 O O . THR A 1 124 ? -9.088 2.383 71.660 1.00 69.81 124 THR A O 1
ATOM 1017 N N . ALA A 1 125 ? -10.516 2.467 69.935 1.00 71.44 125 ALA A N 1
ATOM 1018 C CA . ALA A 1 125 ? -11.710 2.740 70.737 1.00 71.44 125 ALA A CA 1
ATOM 1019 C C . ALA A 1 125 ? -12.035 1.598 71.719 1.00 71.44 125 ALA A C 1
ATOM 1021 O O . ALA A 1 125 ? -12.359 1.858 72.874 1.00 71.44 125 ALA A O 1
ATOM 1022 N N . SER A 1 126 ? -11.854 0.333 71.312 1.00 59.25 126 SER A N 1
ATOM 1023 C CA . SER A 1 126 ? -12.052 -0.825 72.202 1.00 59.25 126 SER A CA 1
ATOM 1024 C C . SER A 1 126 ? -11.064 -0.903 73.377 1.00 59.25 126 SER A C 1
ATOM 1026 O O . SER A 1 126 ? -11.308 -1.633 74.336 1.00 59.25 126 SER A O 1
ATOM 1028 N N . LEU A 1 127 ? -9.958 -0.150 73.325 1.00 59.44 127 LEU A N 1
ATOM 1029 C CA . LEU A 1 127 ? -8.942 -0.107 74.379 1.00 59.44 127 LEU A CA 1
ATOM 1030 C C . LEU A 1 127 ? -9.239 0.942 75.470 1.00 59.44 127 LEU A C 1
ATOM 1032 O O . LEU A 1 127 ? -8.612 0.902 76.524 1.00 59.44 127 LEU A O 1
ATOM 1036 N N . ILE A 1 128 ? -10.168 1.876 75.228 1.00 58.69 128 ILE A N 1
ATOM 1037 C CA . ILE A 1 128 ? -10.417 3.041 76.101 1.00 58.69 128 ILE A CA 1
ATOM 1038 C C . ILE A 1 128 ? -11.582 2.784 77.086 1.00 58.69 128 ILE A C 1
ATOM 1040 O O . ILE A 1 128 ? -11.669 3.447 78.115 1.00 58.69 128 ILE A O 1
ATOM 1044 N N . ASP A 1 129 ? -12.411 1.759 76.853 1.00 48.50 129 ASP A N 1
ATOM 1045 C CA . ASP A 1 129 ? -13.626 1.467 77.643 1.00 48.50 129 ASP A CA 1
ATOM 1046 C C . ASP A 1 129 ? -13.422 0.541 78.870 1.00 48.50 129 ASP A C 1
ATOM 1048 O O . ASP A 1 129 ? -14.378 -0.014 79.406 1.00 48.50 129 ASP A O 1
ATOM 1052 N N . ASN A 1 130 ? -12.190 0.373 79.371 1.00 48.75 130 ASN A N 1
ATOM 1053 C CA . ASN A 1 130 ? -11.930 -0.360 80.623 1.00 48.75 130 ASN A CA 1
ATOM 1054 C C . ASN A 1 130 ? -10.939 0.374 81.549 1.00 48.75 130 ASN A C 1
ATOM 1056 O O . ASN A 1 130 ? -9.726 0.201 81.403 1.00 48.75 130 ASN A O 1
ATOM 1060 N N . PRO A 1 131 ? -11.409 1.125 82.567 1.00 49.91 131 PRO A N 1
ATOM 1061 C CA . PRO A 1 131 ? -10.555 1.585 83.651 1.00 49.91 131 PRO A CA 1
ATOM 1062 C C . PRO A 1 131 ? -10.638 0.660 84.887 1.00 49.91 131 PRO A C 1
ATOM 1064 O O . PRO A 1 131 ? -11.650 0.632 85.584 1.00 49.91 131 PRO A O 1
ATOM 1067 N N . SER A 1 132 ? -9.486 0.065 85.250 1.00 42.53 132 SER A N 1
ATOM 1068 C CA . SER A 1 132 ? -9.105 -0.535 86.565 1.00 42.53 132 SER A CA 1
ATOM 1069 C C . SER A 1 132 ? -9.448 -2.032 86.765 1.00 42.53 132 SER A C 1
ATOM 1071 O O . SER A 1 132 ? -10.583 -2.422 86.547 1.00 42.53 132 SER A O 1
ATOM 1073 N N . LYS A 1 133 ? -8.591 -2.962 87.240 1.00 42.34 133 LYS A N 1
ATOM 1074 C CA . LYS A 1 133 ? -7.297 -2.995 87.982 1.00 42.34 133 LYS A CA 1
ATOM 1075 C C . LYS A 1 133 ? -6.536 -4.284 87.552 1.00 42.34 133 LYS A C 1
ATOM 1077 O O . LYS A 1 133 ? -7.189 -5.284 87.284 1.00 42.34 133 LYS A O 1
ATOM 1082 N N . THR A 1 134 ? -5.202 -4.397 87.502 1.00 32.28 134 THR A N 1
ATOM 1083 C CA . THR A 1 134 ? -4.299 -4.533 88.667 1.00 32.28 134 THR A CA 1
ATOM 1084 C C . THR A 1 134 ? -2.821 -4.561 88.219 1.00 32.28 134 THR A C 1
ATOM 1086 O O . THR A 1 134 ? -2.464 -5.205 87.239 1.00 32.28 134 THR A O 1
ATOM 1089 N N . SER A 1 135 ? -2.002 -3.855 88.999 1.00 38.00 135 SER A N 1
ATOM 1090 C CA . SER A 1 135 ? -0.533 -3.708 89.034 1.00 38.00 135 SER A CA 1
ATOM 1091 C C . SER A 1 135 ? 0.208 -5.040 89.320 1.00 38.00 135 SER A C 1
ATOM 1093 O O . SER A 1 135 ? -0.247 -5.779 90.184 1.00 38.00 135 SER A O 1
ATOM 1095 N N . ILE A 1 136 ? 1.260 -5.474 88.604 1.00 41.50 136 ILE A N 1
ATOM 1096 C CA . ILE A 1 136 ? 2.738 -5.342 88.821 1.00 41.50 136 ILE A CA 1
ATOM 1097 C C . ILE A 1 136 ? 3.311 -6.605 88.112 1.00 41.50 136 ILE A C 1
ATOM 1099 O O . ILE A 1 136 ? 2.742 -7.680 88.259 1.00 41.50 136 ILE A O 1
ATOM 1103 N N . THR A 1 137 ? 4.315 -6.585 87.227 1.00 31.03 137 THR A N 1
ATOM 1104 C CA . THR A 1 137 ? 5.754 -6.490 87.540 1.00 31.03 137 THR A CA 1
ATOM 1105 C C . THR A 1 137 ? 6.554 -6.193 86.268 1.00 31.03 137 THR A C 1
ATOM 1107 O O . THR A 1 137 ? 6.288 -6.753 85.207 1.00 31.03 137 THR A O 1
ATOM 1110 N N . ALA A 1 138 ? 7.553 -5.324 86.404 1.00 33.41 138 ALA A N 1
ATOM 1111 C CA . ALA A 1 138 ? 8.548 -4.982 85.398 1.00 33.41 138 ALA A CA 1
ATOM 1112 C C . ALA A 1 138 ? 9.698 -6.006 85.324 1.00 33.41 138 ALA A C 1
ATOM 1114 O O . ALA A 1 138 ? 10.107 -6.520 86.360 1.00 33.41 138 ALA A O 1
ATOM 1115 N N . ALA A 1 139 ? 10.250 -6.209 84.119 1.00 34.56 139 ALA A N 1
ATOM 1116 C CA . ALA A 1 139 ? 11.681 -6.395 83.797 1.00 34.56 139 ALA A CA 1
ATOM 1117 C C . ALA A 1 139 ? 11.805 -6.614 82.264 1.00 34.56 139 ALA A C 1
ATOM 1119 O O . ALA A 1 139 ? 11.318 -7.615 81.756 1.00 34.56 139 ALA A O 1
ATOM 1120 N N . VAL A 1 140 ? 12.197 -5.613 81.458 1.00 36.34 140 VAL A N 1
ATOM 1121 C CA . VAL A 1 140 ? 13.595 -5.261 81.089 1.00 36.34 140 VAL A CA 1
ATOM 1122 C C . VAL A 1 140 ? 14.193 -6.311 80.132 1.00 36.34 140 VAL A C 1
ATOM 1124 O O . VAL A 1 140 ? 14.527 -7.416 80.532 1.00 36.34 140 VAL A O 1
ATOM 1127 N N . THR A 1 141 ? 14.246 -6.061 78.822 1.00 34.06 141 THR A N 1
ATOM 1128 C CA . THR A 1 141 ? 15.359 -5.406 78.090 1.00 34.06 141 THR A CA 1
ATOM 1129 C C . THR A 1 141 ? 14.981 -5.344 76.590 1.00 34.06 141 THR A C 1
ATOM 1131 O O . THR A 1 141 ? 14.206 -6.181 76.151 1.00 34.06 141 THR A O 1
ATOM 1134 N N . THR A 1 142 ? 15.493 -4.528 75.666 1.00 35.31 142 THR A N 1
ATOM 1135 C CA . THR A 1 142 ? 16.224 -3.250 75.591 1.00 35.31 142 THR A CA 1
ATOM 1136 C C . THR A 1 142 ? 16.590 -3.088 74.096 1.00 35.31 142 THR A C 1
ATOM 1138 O O . THR A 1 142 ? 16.994 -4.065 73.474 1.00 35.31 142 THR A O 1
ATOM 1141 N N . THR A 1 143 ? 16.496 -1.856 73.568 1.00 32.28 143 THR A N 1
ATOM 1142 C CA . THR A 1 143 ? 17.177 -1.324 72.352 1.00 32.28 143 THR A CA 1
ATOM 1143 C C . THR A 1 143 ? 16.603 -1.721 70.980 1.00 32.28 143 THR A C 1
ATOM 1145 O O . THR A 1 143 ? 16.710 -2.858 70.546 1.00 32.28 143 THR A O 1
ATOM 1148 N N . GLN A 1 144 ? 15.837 -0.853 70.303 1.00 35.47 144 GLN A N 1
ATOM 1149 C CA . GLN A 1 144 ? 16.225 0.373 69.560 1.00 35.47 144 GLN A CA 1
ATOM 1150 C C . GLN A 1 144 ? 17.167 0.144 68.370 1.00 35.47 144 GLN A C 1
ATOM 1152 O O . GLN A 1 144 ? 18.317 -0.230 68.561 1.00 35.47 144 GLN A O 1
ATOM 1157 N N . LYS A 1 145 ? 16.673 0.501 67.177 1.00 34.16 145 LYS A N 1
ATOM 1158 C CA . LYS A 1 145 ? 17.327 1.179 66.033 1.00 34.16 145 LYS A CA 1
ATOM 1159 C C . LYS A 1 145 ? 16.624 0.724 64.751 1.00 34.16 145 LYS A C 1
ATOM 1161 O O . LYS A 1 145 ? 16.258 -0.432 64.641 1.00 34.16 145 LYS A O 1
ATOM 1166 N N . GLU A 1 146 ? 16.434 1.500 63.703 1.00 31.88 146 GLU A N 1
ATOM 1167 C CA . GLU A 1 146 ? 16.553 2.920 63.393 1.00 31.88 146 GLU A CA 1
ATOM 1168 C C . GLU A 1 146 ? 16.050 2.990 61.940 1.00 31.88 146 GLU A C 1
ATOM 1170 O O . GLU A 1 146 ? 16.211 2.049 61.162 1.00 31.88 146 GLU A O 1
ATOM 1175 N N . THR A 1 147 ? 15.401 4.088 61.598 1.00 38.97 147 THR A N 1
ATOM 1176 C CA . THR A 1 147 ? 15.108 4.541 60.236 1.00 38.97 147 THR A CA 1
ATOM 1177 C C . THR A 1 147 ? 16.249 4.299 59.243 1.00 38.97 147 THR A C 1
ATOM 1179 O O . THR A 1 147 ? 17.362 4.734 59.520 1.00 38.97 147 THR A O 1
ATOM 1182 N N . LEU A 1 148 ? 15.968 3.775 58.043 1.00 28.22 148 LEU A N 1
ATOM 1183 C CA . LEU A 1 148 ? 16.698 4.189 56.838 1.00 28.22 148 LEU A CA 1
ATOM 1184 C C . LEU A 1 148 ? 15.907 3.880 55.556 1.00 28.22 148 LEU A C 1
ATOM 1186 O O . LEU A 1 148 ? 15.597 2.735 55.239 1.00 28.22 148 LEU A O 1
ATOM 1190 N N . TYR A 1 149 ? 15.609 4.955 54.826 1.00 35.44 149 TYR A N 1
ATOM 1191 C CA . TYR A 1 149 ? 15.428 4.970 53.377 1.00 35.44 149 TYR A CA 1
ATOM 1192 C C . TYR A 1 149 ? 16.539 4.168 52.691 1.00 35.44 149 TYR A C 1
ATOM 1194 O O . TYR A 1 149 ? 17.697 4.359 53.043 1.00 35.44 149 TYR A O 1
ATOM 1202 N N . LEU A 1 150 ? 16.236 3.409 51.637 1.00 31.30 150 LEU A N 1
ATOM 1203 C CA . LEU A 1 150 ? 17.193 3.256 50.541 1.00 31.30 150 LEU A CA 1
ATOM 1204 C C . LEU A 1 150 ? 16.463 3.060 49.207 1.00 31.30 150 LEU A C 1
ATOM 1206 O O . LEU A 1 150 ? 16.021 1.974 48.844 1.00 31.30 150 LEU A O 1
ATOM 1210 N N . GLU A 1 151 ? 16.366 4.168 48.483 1.00 37.75 151 GLU A N 1
ATOM 1211 C CA . GLU A 1 151 ? 16.330 4.211 47.027 1.00 37.75 151 GLU A CA 1
ATOM 1212 C C . GLU A 1 151 ? 17.663 3.650 46.495 1.00 37.75 151 GLU A C 1
ATOM 1214 O O . GLU A 1 151 ? 18.727 4.144 46.874 1.00 37.75 151 GLU A O 1
ATOM 1219 N N . SER A 1 152 ? 17.637 2.654 45.604 1.00 31.22 152 SER A N 1
ATOM 1220 C CA . SER A 1 152 ? 18.696 2.434 44.603 1.00 31.22 152 SER A CA 1
ATOM 1221 C C . SER A 1 152 ? 18.246 1.476 43.494 1.00 31.22 152 SER A C 1
ATOM 1223 O O . SER A 1 152 ? 18.184 0.266 43.670 1.00 31.22 152 SER A O 1
ATOM 1225 N N . LYS A 1 153 ? 17.921 2.085 42.346 1.00 32.19 153 LYS A N 1
ATOM 1226 C CA . LYS A 1 153 ? 18.271 1.705 40.960 1.00 32.19 153 LYS A CA 1
ATOM 1227 C C . LYS A 1 153 ? 18.613 0.226 40.646 1.00 32.19 153 LYS A C 1
ATOM 1229 O O . LYS A 1 153 ? 19.643 -0.281 41.070 1.00 32.19 153 LYS A O 1
ATOM 1234 N N . LYS A 1 154 ? 17.771 -0.357 39.767 1.00 31.88 154 LYS A N 1
ATOM 1235 C CA . LYS A 1 154 ? 18.032 -1.064 38.472 1.00 31.88 154 LYS A CA 1
ATOM 1236 C C . LYS A 1 154 ? 19.509 -1.411 38.173 1.00 31.88 154 LYS A C 1
ATOM 1238 O O . LYS A 1 154 ? 20.340 -0.523 38.314 1.00 31.88 154 LYS A O 1
ATOM 1243 N N . GLU A 1 155 ? 19.960 -2.541 37.615 1.00 31.81 155 GLU A N 1
ATOM 1244 C CA . GLU A 1 155 ? 19.493 -3.775 36.915 1.00 31.81 155 GLU A CA 1
ATOM 1245 C C . GLU A 1 155 ? 20.818 -4.545 36.556 1.00 31.81 155 GLU A C 1
ATOM 1247 O O . GLU A 1 155 ? 21.887 -3.987 36.825 1.00 31.81 155 GLU A O 1
ATOM 1252 N N . PRO A 1 156 ? 20.886 -5.686 35.827 1.00 34.91 156 PRO A N 1
ATOM 1253 C CA . PRO A 1 156 ? 19.962 -6.805 35.614 1.00 34.91 156 PRO A CA 1
ATOM 1254 C C . PRO A 1 156 ? 20.624 -8.172 35.961 1.00 34.91 156 PRO A C 1
ATOM 1256 O O . PRO A 1 156 ? 21.836 -8.347 35.834 1.00 34.91 156 PRO A O 1
ATOM 1259 N N . LEU A 1 157 ? 19.845 -9.196 36.323 1.00 29.72 157 LEU A N 1
A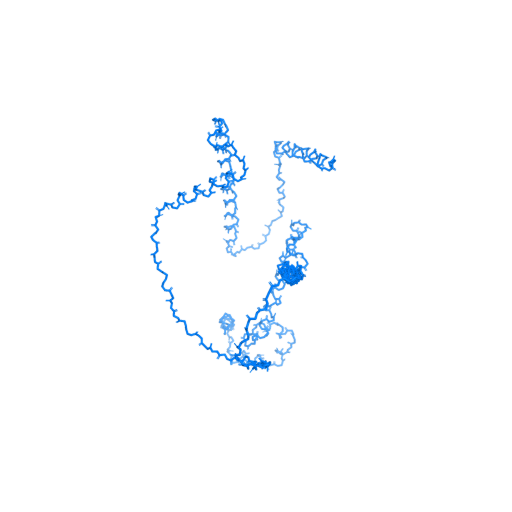TOM 1260 C CA . LEU A 1 157 ? 20.339 -10.581 36.403 1.00 29.72 157 LEU A CA 1
ATOM 1261 C C . LEU A 1 157 ? 19.583 -11.459 35.403 1.00 29.72 157 LEU A C 1
ATOM 1263 O O . LEU A 1 157 ? 18.364 -11.596 35.471 1.00 29.72 157 LEU A O 1
ATOM 1267 N N . LYS A 1 158 ? 20.347 -12.029 34.463 1.00 35.34 158 LYS A N 1
ATOM 1268 C CA . LYS A 1 158 ? 19.946 -13.111 33.555 1.00 35.34 158 LYS A CA 1
ATOM 1269 C C . LYS A 1 158 ? 19.365 -14.268 34.366 1.00 35.34 158 LYS A C 1
ATOM 1271 O O . LYS A 1 158 ? 20.047 -14.789 35.245 1.00 35.34 158 LYS A O 1
ATOM 1276 N N . ILE A 1 159 ? 18.157 -14.697 34.018 1.00 31.88 159 ILE A N 1
ATOM 1277 C CA . ILE A 1 159 ? 17.612 -15.982 34.453 1.00 31.88 159 ILE A CA 1
ATOM 1278 C C . ILE A 1 159 ? 17.602 -16.895 33.231 1.00 31.88 159 ILE A C 1
ATOM 1280 O O . ILE A 1 159 ? 16.966 -16.610 32.220 1.00 31.88 159 ILE A O 1
ATOM 1284 N N . GLU A 1 160 ? 18.403 -17.945 33.345 1.00 30.42 160 GLU A N 1
ATOM 1285 C CA . GLU A 1 160 ? 18.531 -19.071 32.431 1.00 30.42 160 GLU A CA 1
ATOM 1286 C C . GLU A 1 160 ? 17.317 -19.999 32.628 1.00 30.42 160 GLU A C 1
ATOM 1288 O O . GLU A 1 160 ? 16.967 -20.344 33.759 1.00 30.42 160 GLU A O 1
ATOM 1293 N N . GLU A 1 161 ? 16.635 -20.350 31.536 1.00 35.84 161 GLU A N 1
ATOM 1294 C CA . GLU A 1 161 ? 15.469 -21.237 31.534 1.00 35.84 161 GLU A CA 1
ATOM 1295 C C . GLU A 1 161 ? 15.851 -22.679 31.883 1.00 35.84 161 GLU A C 1
ATOM 1297 O O . GLU A 1 161 ? 16.665 -23.287 31.191 1.00 35.84 161 GLU A O 1
ATOM 1302 N N . HIS A 1 162 ? 15.157 -23.288 32.850 1.00 32.34 162 HIS A N 1
ATOM 1303 C CA . HIS A 1 162 ? 15.012 -24.744 32.894 1.00 32.34 162 HIS A CA 1
ATOM 1304 C C . HIS A 1 162 ? 13.632 -25.194 33.405 1.00 32.34 162 HIS A C 1
ATOM 1306 O O . HIS A 1 162 ? 12.987 -24.490 34.185 1.00 32.34 162 HIS A O 1
ATOM 1312 N N . PRO A 1 163 ? 13.141 -26.353 32.923 1.00 35.06 163 PRO A N 1
ATOM 1313 C CA . PRO A 1 163 ? 11.722 -26.600 32.700 1.00 35.06 163 PRO A CA 1
ATOM 1314 C C . PRO A 1 163 ? 11.103 -27.356 33.875 1.00 35.06 163 PRO A C 1
ATOM 1316 O O . PRO A 1 163 ? 11.521 -28.468 34.207 1.00 35.06 163 PRO A O 1
ATOM 1319 N N . TYR A 1 164 ? 10.056 -26.793 34.476 1.00 27.34 164 TYR A N 1
ATOM 1320 C CA . TYR A 1 164 ? 9.290 -27.502 35.494 1.00 27.34 164 TYR A CA 1
ATOM 1321 C C . TYR A 1 164 ? 8.357 -28.536 34.857 1.00 27.34 164 TYR A C 1
ATOM 1323 O O . TYR A 1 164 ? 7.354 -28.233 34.213 1.00 27.34 164 TYR A O 1
ATOM 1331 N N . LYS A 1 165 ? 8.730 -29.796 35.077 1.00 34.44 165 LYS A N 1
ATOM 1332 C CA . LYS A 1 165 ? 7.971 -31.016 34.820 1.00 34.44 165 LYS A CA 1
ATOM 1333 C C . LYS A 1 165 ? 6.740 -31.042 35.732 1.00 34.44 165 LYS A C 1
ATOM 1335 O O . LYS A 1 165 ? 6.861 -31.298 36.927 1.00 34.44 165 LYS A O 1
ATOM 1340 N N . SER A 1 166 ? 5.567 -30.772 35.164 1.00 35.88 166 SER A N 1
ATOM 1341 C CA . SER A 1 166 ? 4.291 -30.909 35.869 1.00 35.88 166 SER A CA 1
ATOM 1342 C C . SER A 1 166 ? 3.993 -32.388 36.122 1.00 35.88 166 SER A C 1
ATOM 1344 O O . SER A 1 166 ? 3.969 -33.211 35.203 1.00 35.88 166 SER A O 1
ATOM 1346 N N . SER A 1 167 ? 3.830 -32.734 37.395 1.00 32.88 167 SER A N 1
ATOM 1347 C CA . SER A 1 167 ? 3.468 -34.062 37.869 1.00 32.88 167 SER A CA 1
ATOM 1348 C C . SER A 1 167 ? 2.055 -34.423 37.417 1.00 32.88 167 SER A C 1
ATOM 1350 O O . SER A 1 167 ? 1.075 -33.794 37.816 1.00 32.88 167 SER A O 1
ATOM 1352 N N . ALA A 1 168 ? 1.980 -35.472 36.602 1.00 35.38 168 ALA A N 1
ATOM 1353 C CA . ALA A 1 168 ? 0.760 -36.132 36.178 1.00 35.38 168 ALA A CA 1
ATOM 1354 C C . ALA A 1 168 ? -0.115 -36.517 37.383 1.00 35.38 168 ALA A C 1
ATOM 1356 O O . ALA A 1 168 ? 0.273 -37.347 38.202 1.00 35.38 168 ALA A O 1
ATOM 1357 N N . THR A 1 169 ? -1.319 -35.950 37.442 1.00 33.00 169 THR A N 1
ATOM 1358 C CA . THR A 1 169 ? -2.451 -36.547 38.156 1.00 33.00 169 THR A CA 1
ATOM 1359 C C . THR A 1 169 ? -3.427 -37.045 37.098 1.00 33.00 169 THR A C 1
ATOM 1361 O O . THR A 1 169 ? -3.736 -36.340 36.141 1.00 33.00 169 THR A O 1
ATOM 1364 N N . GLN A 1 170 ? -3.802 -38.312 37.232 1.00 33.81 170 GLN A N 1
ATOM 1365 C CA . GLN A 1 170 ? -4.455 -39.140 36.225 1.00 33.81 170 GLN A CA 1
ATOM 1366 C C . GLN A 1 170 ? -5.748 -38.523 35.680 1.00 33.81 170 GLN A C 1
ATOM 1368 O O . GLN A 1 170 ? -6.686 -38.229 36.419 1.00 33.81 170 GLN A O 1
ATOM 1373 N N . VAL A 1 171 ? -5.792 -38.392 34.356 1.00 35.22 171 VAL A N 1
ATOM 1374 C CA . VAL A 1 171 ? -6.991 -38.089 33.580 1.00 35.22 171 VAL A CA 1
ATOM 1375 C C . VAL A 1 171 ? -7.871 -39.337 33.597 1.00 35.22 171 VAL A C 1
ATOM 1377 O O . VAL A 1 171 ? -7.461 -40.393 33.117 1.00 35.22 171 VAL A O 1
ATOM 1380 N N . LYS A 1 172 ? -9.091 -39.232 34.129 1.00 45.19 172 LYS A N 1
ATOM 1381 C CA . LYS A 1 172 ? -10.174 -40.104 33.675 1.00 45.19 172 LYS A CA 1
ATOM 1382 C C . LYS A 1 172 ? -10.724 -39.431 32.423 1.00 45.19 172 LYS A C 1
ATOM 1384 O O . LYS A 1 172 ? -11.491 -38.479 32.529 1.00 45.19 172 LYS A O 1
ATOM 1389 N N . GLU A 1 173 ? -10.220 -39.847 31.261 1.00 43.16 173 GLU A N 1
ATOM 1390 C CA . GLU A 1 173 ? -10.726 -39.423 29.955 1.00 43.16 173 GLU A CA 1
ATOM 1391 C C . GLU A 1 173 ? -12.188 -39.858 29.855 1.00 43.16 173 GLU A C 1
ATOM 1393 O O . GLU A 1 173 ? -12.504 -41.004 29.540 1.00 43.16 173 GLU A O 1
ATOM 1398 N N . LEU A 1 174 ? -13.090 -38.937 30.169 1.00 46.75 174 LEU A N 1
ATOM 1399 C CA . LEU A 1 174 ? -14.416 -38.959 29.585 1.00 46.75 174 LEU A CA 1
ATOM 1400 C C . LEU A 1 174 ? -14.238 -38.444 28.158 1.00 46.75 174 LEU A C 1
ATOM 1402 O O . LEU A 1 174 ? -13.549 -37.446 27.934 1.00 46.75 174 LEU A O 1
ATOM 1406 N N . SER A 1 175 ? -14.786 -39.181 27.196 1.00 59.25 175 SER A N 1
ATOM 1407 C CA . SER A 1 175 ? -14.712 -38.867 25.769 1.00 59.25 175 SER A CA 1
ATOM 1408 C C . SER A 1 175 ? -14.959 -37.371 25.523 1.00 59.25 175 SER A C 1
ATOM 1410 O O . SER A 1 175 ? -15.824 -36.775 26.163 1.00 59.25 175 SER A O 1
ATOM 1412 N N . SER A 1 176 ? -14.268 -36.756 24.553 1.00 65.50 176 SER A N 1
ATOM 1413 C CA . SER A 1 176 ? -14.524 -35.367 24.118 1.00 65.50 176 SER A CA 1
ATOM 1414 C C . SER A 1 176 ? -16.012 -35.086 23.845 1.00 65.50 176 SER A C 1
ATOM 1416 O O . SER A 1 176 ? -16.442 -33.935 23.896 1.00 65.50 176 SER A O 1
ATOM 1418 N N . THR A 1 177 ? -16.794 -36.127 23.557 1.00 67.38 177 THR A N 1
ATOM 1419 C CA . THR A 1 177 ? -18.247 -36.067 23.388 1.00 67.38 177 THR A CA 1
ATOM 1420 C C . THR A 1 177 ? -18.985 -35.793 24.703 1.00 67.38 177 THR A C 1
ATOM 1422 O O . THR A 1 177 ? -19.914 -34.996 24.722 1.00 67.38 177 THR A O 1
ATOM 1425 N N . GLU A 1 178 ? -18.536 -36.385 25.807 1.00 73.56 178 GLU A N 1
ATOM 1426 C CA . GLU A 1 178 ? -19.155 -36.303 27.136 1.00 73.56 178 GLU A CA 1
ATOM 1427 C C . GLU A 1 178 ? -18.860 -34.958 27.818 1.00 73.56 178 GLU A C 1
ATOM 1429 O O . GLU A 1 178 ? -19.734 -34.360 28.444 1.00 73.56 178 GLU A O 1
ATOM 1434 N N . ALA A 1 179 ? -17.660 -34.408 27.604 1.00 77.44 179 ALA A N 1
ATOM 1435 C CA . ALA A 1 179 ? -17.321 -33.055 28.047 1.00 77.44 179 ALA A CA 1
ATOM 1436 C C . ALA A 1 179 ? -18.140 -31.976 27.307 1.00 77.44 179 ALA A C 1
ATOM 1438 O O . ALA A 1 179 ? -18.605 -31.014 27.921 1.00 77.44 179 ALA A O 1
ATOM 1439 N N . ALA A 1 180 ? -18.356 -32.153 25.997 1.00 74.19 180 ALA A N 1
ATOM 1440 C CA . ALA A 1 180 ? -19.192 -31.256 25.199 1.00 74.19 180 ALA A CA 1
ATOM 1441 C C . ALA A 1 180 ? -20.674 -31.343 25.602 1.00 74.19 180 ALA A C 1
ATOM 1443 O O . ALA A 1 180 ? -21.367 -30.326 25.660 1.00 74.19 180 ALA A O 1
ATOM 1444 N N . GLU A 1 181 ? -21.152 -32.545 25.922 1.00 75.12 181 GLU A N 1
ATOM 1445 C CA . GLU A 1 181 ? -22.512 -32.771 26.409 1.00 75.12 181 GLU A CA 1
ATOM 1446 C C . GLU A 1 181 ? -22.738 -32.119 27.782 1.00 75.12 181 GLU A C 1
ATOM 1448 O O . GLU A 1 181 ? -23.733 -31.420 27.967 1.00 75.12 181 GLU A O 1
ATOM 1453 N N . ALA A 1 182 ? -21.772 -32.218 28.702 1.00 81.44 182 ALA A N 1
ATOM 1454 C CA . ALA A 1 182 ? -21.846 -31.581 30.019 1.00 81.44 182 ALA A CA 1
ATOM 1455 C C . ALA A 1 182 ? -21.921 -30.043 29.947 1.00 81.44 182 ALA A C 1
ATOM 1457 O O . ALA A 1 182 ? -22.701 -29.424 30.674 1.00 81.44 182 ALA A O 1
ATOM 1458 N N . TRP A 1 183 ? -21.158 -29.416 29.046 1.00 81.94 183 TRP A N 1
ATOM 1459 C CA . TRP A 1 183 ? -21.219 -27.964 28.825 1.00 81.94 183 TRP A CA 1
ATOM 1460 C C . TRP A 1 183 ? -22.562 -27.523 28.231 1.00 81.94 183 TRP A C 1
ATOM 1462 O O . TRP A 1 183 ? -23.134 -26.515 28.650 1.00 81.94 183 TRP A O 1
ATOM 1472 N N . MET A 1 184 ? -23.097 -28.299 27.287 1.00 78.25 184 MET A N 1
ATOM 1473 C CA . MET A 1 184 ? -24.405 -28.043 26.679 1.00 78.25 184 MET A CA 1
ATOM 1474 C C . MET A 1 184 ? -25.548 -28.194 27.695 1.00 78.25 184 MET A C 1
ATOM 1476 O O . MET A 1 184 ? -26.510 -27.426 27.656 1.00 78.25 184 MET A O 1
ATOM 1480 N N . GLU A 1 185 ? -25.441 -29.146 28.623 1.00 77.44 185 GLU A N 1
ATOM 1481 C CA . GLU A 1 185 ? -26.415 -29.375 29.697 1.00 77.44 185 GLU A CA 1
ATOM 1482 C C . GLU A 1 185 ? -26.395 -28.242 30.743 1.00 77.44 185 GLU A C 1
ATOM 1484 O O . GLU A 1 185 ? -27.448 -27.777 31.189 1.00 77.44 185 GLU A O 1
ATOM 1489 N N . GLN A 1 186 ? -25.204 -27.738 31.087 1.00 78.75 186 GLN A N 1
ATOM 1490 C CA . GLN A 1 186 ? -25.026 -26.611 32.008 1.00 78.75 186 GLN A CA 1
ATOM 1491 C C . GLN A 1 186 ? -25.637 -25.317 31.443 1.00 78.75 186 GLN A C 1
ATOM 1493 O O . GLN A 1 186 ? -26.419 -24.652 32.125 1.00 78.75 186 GLN A O 1
ATOM 1498 N N . ALA A 1 187 ? -25.385 -25.019 30.164 1.00 75.62 187 ALA A N 1
ATOM 1499 C CA . ALA A 1 187 ? -25.958 -23.856 29.486 1.00 75.62 187 ALA A CA 1
ATOM 1500 C C . ALA A 1 187 ? -27.500 -23.893 29.439 1.00 75.62 187 ALA A C 1
ATOM 1502 O O . ALA A 1 187 ? -28.162 -22.861 29.559 1.00 75.62 187 ALA A O 1
ATOM 1503 N N . ARG A 1 188 ? -28.100 -25.086 29.310 1.00 71.94 188 ARG A N 1
ATOM 1504 C CA . ARG A 1 188 ? -29.564 -25.265 29.339 1.00 71.94 188 ARG A CA 1
ATOM 1505 C C . ARG A 1 188 ? -30.165 -24.975 30.711 1.00 71.94 188 ARG A C 1
ATOM 1507 O O . ARG A 1 188 ? -31.232 -24.362 30.781 1.00 71.94 188 ARG A O 1
ATOM 1514 N N . LYS A 1 189 ? -29.489 -25.399 31.787 1.00 76.69 189 LYS A N 1
ATOM 1515 C CA . LYS A 1 189 ? -29.906 -25.118 33.170 1.00 76.69 189 LYS A CA 1
ATOM 1516 C C . LYS A 1 189 ? -29.855 -23.626 33.485 1.00 76.69 189 LYS A C 1
ATOM 1518 O O . LYS A 1 189 ? -30.800 -23.111 34.076 1.00 76.69 189 LYS A O 1
ATOM 1523 N N . GLU A 1 190 ? -28.794 -22.943 33.064 1.00 74.62 190 GLU A N 1
ATOM 1524 C CA . GLU A 1 190 ? -28.599 -21.508 33.313 1.00 74.62 190 GLU A CA 1
ATOM 1525 C C . GLU A 1 190 ? -29.578 -20.636 32.515 1.00 74.62 190 GLU A C 1
ATOM 1527 O O . GLU A 1 190 ? -30.080 -19.641 33.032 1.00 74.62 190 GLU A O 1
ATOM 1532 N N . ALA A 1 191 ? -29.946 -21.053 31.300 1.00 69.50 191 ALA A N 1
ATOM 1533 C CA . ALA A 1 191 ? -30.930 -20.355 30.471 1.00 69.50 191 ALA A CA 1
ATOM 1534 C C . ALA A 1 191 ? -32.396 -20.550 30.923 1.00 69.50 191 ALA A C 1
ATOM 1536 O O . ALA A 1 191 ? -33.311 -20.048 30.270 1.00 69.50 191 ALA A O 1
ATOM 1537 N N . GLY A 1 192 ? -32.655 -21.303 32.002 1.00 51.59 192 GLY A N 1
ATOM 1538 C CA . GLY A 1 192 ? -34.013 -21.545 32.503 1.00 51.59 192 GLY A CA 1
ATOM 1539 C C . GLY A 1 192 ? -34.909 -22.338 31.541 1.00 51.59 192 GLY A C 1
ATOM 1540 O O . GLY A 1 192 ? -36.131 -22.352 31.705 1.00 51.59 192 GLY A O 1
ATOM 1541 N N . ILE A 1 193 ? -34.325 -23.018 30.546 1.00 56.72 193 ILE A N 1
ATOM 1542 C CA . ILE A 1 193 ? -35.052 -23.810 29.550 1.00 56.72 193 ILE A CA 1
ATOM 1543 C C . ILE A 1 193 ? -35.472 -25.129 30.210 1.00 56.72 193 ILE A C 1
ATOM 1545 O O . ILE A 1 193 ? -34.776 -26.142 30.146 1.00 56.72 193 ILE A O 1
ATOM 1549 N N . LYS A 1 194 ? -36.630 -25.132 30.877 1.00 52.50 194 LYS A N 1
ATOM 1550 C CA . LYS A 1 194 ? -37.277 -26.364 31.351 1.00 52.50 194 LYS A CA 1
ATOM 1551 C C . LYS A 1 194 ? -37.907 -27.099 30.168 1.00 52.50 194 LYS A C 1
ATOM 1553 O O . LYS A 1 194 ? -39.098 -26.984 29.908 1.00 52.50 194 LYS A O 1
ATOM 1558 N N . GLY A 1 195 ? -37.083 -27.858 29.458 1.00 55.91 195 GLY A N 1
ATOM 1559 C CA . GLY A 1 195 ? -37.526 -28.794 28.434 1.00 55.91 195 GLY A CA 1
ATOM 1560 C C . GLY A 1 195 ? -36.339 -29.487 27.788 1.00 55.91 195 GLY A C 1
ATOM 1561 O O . GLY A 1 195 ? -35.431 -28.834 27.276 1.00 55.91 195 GLY A O 1
ATOM 1562 N N . SER A 1 196 ? -36.333 -30.819 27.786 1.00 52.38 196 SER A N 1
ATOM 1563 C CA . SER A 1 196 ? -35.436 -31.553 26.906 1.00 52.38 196 SER A CA 1
ATOM 1564 C C . SER A 1 196 ? -35.852 -31.244 25.465 1.00 52.38 196 SER A C 1
ATOM 1566 O O . SER A 1 196 ? -37.028 -31.340 25.119 1.00 52.38 196 SER A O 1
ATOM 1568 N N . ALA A 1 197 ? -34.896 -30.919 24.589 1.00 52.06 197 ALA A N 1
ATOM 1569 C CA . ALA A 1 197 ? -35.138 -30.705 23.151 1.00 52.06 197 ALA A CA 1
ATOM 1570 C C . ALA A 1 197 ? -35.821 -31.907 22.442 1.00 52.06 197 ALA A C 1
ATOM 1572 O O . ALA A 1 197 ? -36.122 -31.870 21.250 1.00 52.06 197 ALA A O 1
ATOM 1573 N N . THR A 1 198 ? -36.067 -32.995 23.172 1.00 53.81 198 THR A N 1
ATOM 1574 C CA . THR A 1 198 ? -36.800 -34.185 22.760 1.00 53.81 198 THR A CA 1
ATOM 1575 C C . THR A 1 198 ? -38.327 -34.056 22.824 1.00 53.81 198 THR A C 1
ATOM 1577 O O . THR A 1 198 ? -38.972 -34.855 22.141 1.00 53.81 198 THR A O 1
ATOM 1580 N N . SER A 1 199 ? -38.919 -33.069 23.521 1.00 54.69 199 SER A N 1
ATOM 1581 C CA . SER A 1 199 ? -40.388 -32.892 23.607 1.00 54.69 199 SER A CA 1
ATOM 1582 C C . SER A 1 199 ? -41.003 -32.051 22.477 1.00 54.69 199 SER A C 1
ATOM 1584 O O . SER A 1 199 ? -42.075 -31.478 22.647 1.00 54.69 199 SER A O 1
ATOM 1586 N N . LEU A 1 200 ? -40.331 -31.945 21.331 1.00 63.09 200 LEU A N 1
ATOM 1587 C CA . LEU A 1 200 ? -40.951 -31.416 20.116 1.00 63.09 200 LEU A CA 1
ATOM 1588 C C . LEU A 1 200 ? -41.888 -32.481 19.539 1.00 63.09 200 LEU A C 1
ATOM 1590 O O . LEU A 1 200 ? -41.504 -33.655 19.413 1.00 63.09 200 LEU A O 1
ATOM 1594 N N . THR A 1 201 ? -43.103 -32.069 19.187 1.00 73.06 201 THR A N 1
ATOM 1595 C CA . THR A 1 201 ? -44.055 -32.897 18.446 1.00 73.06 201 THR A CA 1
ATOM 1596 C C . THR A 1 201 ? -43.407 -33.382 17.148 1.00 73.06 201 THR A C 1
ATOM 1598 O O . THR A 1 201 ? -42.483 -32.762 16.612 1.00 73.06 201 THR A O 1
ATOM 1601 N N . GLN A 1 202 ? -43.849 -34.528 16.630 1.00 81.88 202 GLN A N 1
ATOM 1602 C CA . GLN A 1 202 ? -43.245 -35.114 15.430 1.00 81.88 202 GLN A CA 1
ATOM 1603 C C . GLN A 1 202 ? -43.267 -34.148 14.234 1.00 81.88 202 GLN A C 1
ATOM 1605 O O . GLN A 1 202 ? -42.296 -34.082 13.485 1.00 81.88 202 GLN A O 1
ATOM 1610 N N . VAL A 1 203 ? -44.315 -33.324 14.144 1.00 83.62 203 VAL A N 1
ATOM 1611 C CA . VAL A 1 203 ? -44.468 -32.266 13.138 1.00 83.62 203 VAL A CA 1
ATOM 1612 C C . VAL A 1 203 ? -43.397 -31.181 13.280 1.00 83.62 203 VAL A C 1
ATOM 1614 O O . VAL A 1 203 ? -42.793 -30.784 12.290 1.00 83.62 203 VAL A O 1
ATOM 1617 N N . GLU A 1 204 ? -43.098 -30.724 14.495 1.00 81.44 204 GLU A N 1
ATOM 1618 C CA . GLU A 1 204 ? -42.058 -29.710 14.718 1.00 81.44 204 GLU A CA 1
ATOM 1619 C C . GLU A 1 204 ? -40.661 -30.246 14.386 1.00 81.44 204 GLU A C 1
ATOM 1621 O O . GLU A 1 204 ? -39.833 -29.525 13.831 1.00 81.44 204 GLU A O 1
ATOM 1626 N N . LYS A 1 205 ? -40.396 -31.528 14.670 1.00 80.25 205 LYS A N 1
ATOM 1627 C CA . LYS A 1 205 ? -39.136 -32.189 14.287 1.00 80.25 205 LYS A CA 1
ATOM 1628 C C . LYS A 1 205 ? -38.994 -32.311 12.769 1.00 80.25 205 LYS A C 1
ATOM 1630 O O . LYS A 1 205 ? -37.891 -32.131 12.252 1.00 80.25 205 LYS A O 1
ATOM 1635 N N . GLU A 1 206 ? -40.086 -32.615 12.072 1.00 87.69 206 GLU A N 1
ATOM 1636 C CA . GLU A 1 206 ? -40.147 -32.656 10.607 1.00 87.69 206 GLU A CA 1
ATOM 1637 C C . GLU A 1 206 ? -39.859 -31.267 10.018 1.00 87.69 206 GLU A C 1
ATOM 1639 O O . GLU A 1 206 ? -38.931 -31.113 9.227 1.00 87.69 206 GLU A O 1
ATOM 1644 N N . GLN A 1 207 ? -40.538 -30.226 10.511 1.00 88.38 207 GLN A N 1
ATOM 1645 C CA . GLN A 1 207 ? -40.320 -28.840 10.084 1.00 88.38 207 GLN A CA 1
ATOM 1646 C C . GLN A 1 207 ? -38.884 -28.366 10.331 1.00 88.38 207 GLN A C 1
ATOM 1648 O O . GLN A 1 207 ? -38.295 -27.671 9.500 1.00 88.38 207 GLN A O 1
ATOM 1653 N N . LEU A 1 208 ? -38.288 -28.740 11.467 1.00 86.44 208 LEU A N 1
ATOM 1654 C CA . LEU A 1 208 ? -36.905 -28.384 11.777 1.00 86.44 208 LEU A CA 1
ATOM 1655 C C . LEU A 1 208 ? -35.924 -29.059 10.810 1.00 86.44 208 LEU A C 1
ATOM 1657 O O . LEU A 1 208 ? -34.931 -28.447 10.414 1.00 86.44 208 LEU A O 1
ATOM 1661 N N . ARG A 1 209 ? -36.222 -30.296 10.397 1.00 88.44 209 ARG A N 1
ATOM 1662 C CA . ARG A 1 209 ? -35.441 -31.044 9.408 1.00 88.44 209 ARG A CA 1
ATOM 1663 C C . ARG A 1 209 ? -35.571 -30.440 8.017 1.00 88.44 209 ARG A C 1
ATOM 1665 O O . ARG A 1 209 ? -34.546 -30.158 7.405 1.00 88.44 209 ARG A O 1
ATOM 1672 N N . GLU A 1 210 ? -36.788 -30.158 7.559 1.00 93.00 210 GLU A N 1
ATOM 1673 C CA . GLU A 1 210 ? -37.030 -29.476 6.281 1.00 93.00 210 GLU A CA 1
ATOM 1674 C C . GLU A 1 210 ? -36.314 -28.124 6.234 1.00 93.00 210 GLU A C 1
ATOM 1676 O O . GLU A 1 210 ? -35.636 -27.789 5.261 1.00 93.00 210 GLU A O 1
ATOM 1681 N N . ARG A 1 211 ? -36.379 -27.362 7.331 1.00 89.38 211 ARG A N 1
ATOM 1682 C CA . ARG A 1 211 ? -35.663 -26.092 7.461 1.00 89.38 211 ARG A CA 1
ATOM 1683 C C . ARG A 1 211 ? -34.148 -26.286 7.419 1.00 89.38 211 ARG A C 1
ATOM 1685 O O . ARG A 1 211 ? -33.457 -25.498 6.771 1.00 89.38 211 ARG A O 1
ATOM 1692 N N . ALA A 1 212 ? -33.621 -27.311 8.086 1.00 88.19 212 ALA A N 1
ATOM 1693 C CA . ALA A 1 212 ? -32.197 -27.626 8.060 1.00 88.19 212 ALA A CA 1
ATOM 1694 C C . ALA A 1 212 ? -31.728 -28.011 6.648 1.00 88.19 212 ALA A C 1
ATOM 1696 O O . ALA A 1 212 ? -30.692 -27.523 6.189 1.00 88.19 212 ALA A O 1
ATOM 1697 N N . GLU A 1 213 ? -32.504 -28.820 5.927 1.00 95.50 213 GLU A N 1
ATOM 1698 C CA . GLU A 1 213 ? -32.214 -29.197 4.543 1.00 95.50 213 GLU A CA 1
ATOM 1699 C C . GLU A 1 213 ? -32.298 -28.010 3.589 1.00 95.50 213 GLU A C 1
ATOM 1701 O O . GLU A 1 213 ? -31.401 -27.816 2.765 1.00 95.50 213 GLU A O 1
ATOM 1706 N N . TYR A 1 214 ? -33.311 -27.158 3.745 1.00 95.94 214 TYR A N 1
ATOM 1707 C CA . TYR A 1 214 ? -33.440 -25.928 2.975 1.00 95.94 214 TYR A CA 1
ATOM 1708 C C . TYR A 1 214 ? -32.223 -25.014 3.167 1.00 95.94 214 TYR A C 1
ATOM 1710 O O . TYR A 1 214 ? -31.620 -24.557 2.193 1.00 95.94 214 TYR A O 1
ATOM 1718 N N . LEU A 1 215 ? -31.800 -24.791 4.415 1.00 95.44 215 LEU A N 1
ATOM 1719 C CA . LEU A 1 215 ? -30.616 -23.984 4.718 1.00 95.44 215 LEU A CA 1
ATOM 1720 C C . LEU A 1 215 ? -29.333 -24.620 4.171 1.00 95.44 215 LEU A C 1
ATOM 1722 O O . LEU A 1 215 ? -28.475 -23.913 3.636 1.00 95.44 215 LEU A O 1
ATOM 1726 N N . LYS A 1 216 ? -29.209 -25.950 4.245 1.00 95.31 216 LYS A N 1
ATOM 1727 C CA . LYS A 1 216 ? -28.086 -26.695 3.663 1.00 95.31 216 LYS A CA 1
ATOM 1728 C C . LYS A 1 216 ? -28.037 -26.522 2.143 1.00 95.31 216 LYS A C 1
ATOM 1730 O O . LYS A 1 216 ? -26.977 -26.189 1.611 1.00 95.31 216 LYS A O 1
ATOM 1735 N N . LYS A 1 217 ? -29.176 -26.667 1.456 1.00 94.25 217 LYS A N 1
ATOM 1736 C CA . LYS A 1 217 ? -29.309 -26.445 0.008 1.00 94.25 217 LYS A CA 1
ATOM 1737 C C . LYS A 1 217 ? -28.958 -25.006 -0.362 1.00 94.25 217 LYS A C 1
ATOM 1739 O O . LYS A 1 217 ? -28.162 -24.789 -1.272 1.00 94.25 217 LYS A O 1
ATOM 1744 N N . ARG A 1 218 ? -29.456 -24.026 0.398 1.00 93.75 218 ARG A N 1
ATOM 1745 C CA . ARG A 1 218 ? -29.161 -22.603 0.184 1.00 93.75 218 ARG A CA 1
ATOM 1746 C C . ARG A 1 218 ? -27.678 -22.278 0.360 1.00 93.75 218 ARG A C 1
ATOM 1748 O O . ARG A 1 218 ? -27.115 -21.513 -0.420 1.00 93.75 218 ARG A O 1
ATOM 1755 N N . ARG A 1 219 ? -27.021 -22.872 1.360 1.00 93.44 219 ARG A N 1
ATOM 1756 C CA . ARG A 1 219 ? -25.576 -22.718 1.576 1.00 93.44 219 ARG A CA 1
ATOM 1757 C C . ARG A 1 219 ? -24.770 -23.329 0.429 1.00 93.44 219 ARG A C 1
ATOM 1759 O O . ARG A 1 219 ? -23.814 -22.705 -0.023 1.00 93.44 219 ARG A O 1
ATOM 1766 N N . ALA A 1 220 ? -25.160 -24.509 -0.053 1.00 94.62 220 ALA A N 1
ATOM 1767 C CA . ALA A 1 220 ? -24.520 -25.155 -1.197 1.00 94.62 220 ALA A CA 1
ATOM 1768 C C . ALA A 1 220 ? -24.663 -24.320 -2.483 1.00 94.62 220 ALA A C 1
ATOM 1770 O O . ALA A 1 220 ? -23.677 -24.100 -3.181 1.00 94.62 220 ALA A O 1
ATOM 1771 N N . GLU A 1 221 ? -25.853 -23.778 -2.746 1.00 93.94 221 GLU A N 1
ATOM 1772 C CA . GLU A 1 221 ? -26.127 -22.893 -3.885 1.00 93.94 221 GLU A CA 1
ATOM 1773 C C . GLU A 1 221 ? -25.238 -21.634 -3.861 1.00 93.94 221 GLU A C 1
ATOM 1775 O O . GLU A 1 221 ? -24.608 -21.280 -4.861 1.00 93.94 221 GLU A O 1
ATOM 1780 N N . LEU A 1 222 ? -25.114 -20.990 -2.694 1.00 89.94 222 LEU A N 1
ATOM 1781 C CA . LEU A 1 222 ? -24.236 -19.830 -2.512 1.00 89.94 222 LEU A CA 1
ATOM 1782 C C . LEU A 1 222 ? -22.757 -20.176 -2.714 1.00 89.94 222 LEU A C 1
ATOM 1784 O O . LEU A 1 222 ? -22.022 -19.401 -3.330 1.00 89.94 222 LEU A O 1
ATOM 1788 N N . LEU A 1 223 ? -22.311 -21.330 -2.212 1.00 89.88 223 LEU A N 1
ATOM 1789 C CA . LEU A 1 223 ? -20.934 -21.790 -2.389 1.00 89.88 223 LEU A CA 1
ATOM 1790 C C . LEU A 1 223 ? -20.625 -22.111 -3.854 1.00 89.88 223 LEU A C 1
ATOM 1792 O O . LEU A 1 223 ? -19.561 -21.712 -4.326 1.00 89.88 223 LEU A O 1
ATOM 1796 N N . SER A 1 224 ? -21.557 -22.735 -4.580 1.00 87.50 224 SER A N 1
ATOM 1797 C CA . SER A 1 224 ? -21.420 -22.977 -6.021 1.00 87.50 224 SER A CA 1
ATOM 1798 C C . SER A 1 224 ? -21.270 -21.657 -6.773 1.00 87.50 224 SER A C 1
ATOM 1800 O O . SER A 1 224 ? -20.282 -21.451 -7.472 1.00 87.50 224 SER A O 1
ATOM 1802 N N . ARG A 1 225 ? -22.156 -20.685 -6.521 1.00 81.38 225 ARG A N 1
ATOM 1803 C CA . ARG A 1 225 ? -22.094 -19.370 -7.175 1.00 81.38 225 ARG A CA 1
ATOM 1804 C C . ARG A 1 225 ? -20.819 -18.590 -6.841 1.00 81.38 225 ARG A C 1
ATOM 1806 O O . ARG A 1 225 ? -20.295 -17.879 -7.702 1.00 81.38 225 ARG A O 1
ATOM 1813 N N . LYS A 1 226 ? -20.291 -18.731 -5.618 1.00 86.31 226 LYS A N 1
ATOM 1814 C CA . LYS A 1 226 ? -18.982 -18.183 -5.215 1.00 86.31 226 LYS A CA 1
ATOM 1815 C C . LYS A 1 226 ? -17.826 -18.881 -5.946 1.00 86.31 226 LYS A C 1
ATOM 1817 O O . LYS A 1 226 ? -16.849 -18.233 -6.312 1.00 86.31 226 LYS A O 1
ATOM 1822 N N . GLN A 1 227 ? -17.907 -20.194 -6.149 1.00 76.19 227 GLN A N 1
ATOM 1823 C CA . GLN A 1 227 ? -16.891 -20.949 -6.878 1.00 76.19 227 GLN A CA 1
ATOM 1824 C C . GLN A 1 227 ? -16.905 -20.608 -8.376 1.00 76.19 227 GLN A C 1
ATOM 1826 O O . GLN A 1 227 ? -15.841 -20.427 -8.961 1.00 76.19 227 GLN A O 1
ATOM 1831 N N . ASP A 1 228 ? -18.082 -20.429 -8.974 1.00 69.38 228 ASP A N 1
ATOM 1832 C CA . ASP A 1 228 ? -18.237 -20.044 -10.383 1.00 69.38 228 ASP A CA 1
ATOM 1833 C C . ASP A 1 228 ? -17.722 -18.625 -10.653 1.00 69.38 228 ASP A C 1
ATOM 1835 O O . ASP A 1 228 ? -17.102 -18.365 -11.684 1.00 69.38 228 ASP A O 1
ATOM 1839 N N . SER A 1 229 ? -17.909 -17.707 -9.700 1.00 59.75 229 SER A N 1
ATOM 1840 C CA . SER A 1 229 ? -17.330 -16.360 -9.779 1.00 59.75 229 SER A CA 1
ATOM 1841 C C . SER A 1 229 ? -15.807 -16.357 -9.608 1.00 59.75 229 SER A C 1
ATOM 1843 O O . SER A 1 229 ? -15.145 -15.565 -10.273 1.00 59.75 229 SER A O 1
ATOM 1845 N N . LYS A 1 230 ? -15.239 -17.285 -8.821 1.00 60.06 230 LYS A N 1
ATOM 1846 C CA . LYS A 1 230 ? -13.782 -17.511 -8.751 1.00 60.06 230 LYS A CA 1
ATOM 1847 C C . LYS A 1 230 ? -13.204 -18.169 -10.010 1.00 60.06 230 LYS A C 1
ATOM 1849 O O . LYS A 1 230 ? -12.086 -17.851 -10.392 1.00 60.06 230 LYS A O 1
ATOM 1854 N N . LYS A 1 231 ? -13.943 -19.066 -10.674 1.00 5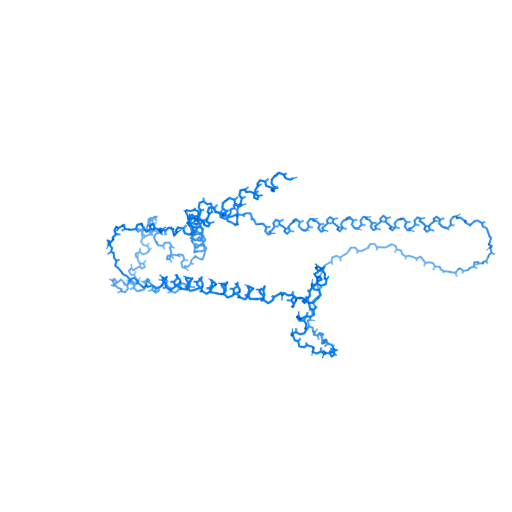7.44 231 LYS A N 1
ATOM 1855 C CA . LYS A 1 231 ? -13.513 -19.693 -11.940 1.00 57.44 231 LYS A CA 1
ATOM 1856 C C . LYS A 1 231 ? -13.565 -18.718 -13.123 1.00 57.44 231 LYS A C 1
ATOM 1858 O O . LYS A 1 231 ? -12.727 -18.802 -14.009 1.00 57.44 231 LYS A O 1
ATOM 1863 N N . LYS A 1 232 ? -14.492 -17.752 -13.117 1.00 53.69 232 LYS A N 1
ATOM 1864 C CA . LYS A 1 232 ? -14.569 -16.685 -14.135 1.00 53.69 232 LYS A CA 1
ATOM 1865 C C . LYS A 1 232 ? -13.471 -15.618 -14.033 1.00 53.69 232 LYS A C 1
ATOM 1867 O O . LYS A 1 232 ? -13.404 -14.768 -14.910 1.00 53.69 232 LYS A O 1
ATOM 1872 N N . THR A 1 233 ? -12.620 -15.643 -13.004 1.00 43.09 233 THR A N 1
ATOM 1873 C CA . THR A 1 233 ? -11.497 -14.694 -12.855 1.00 43.09 233 THR A CA 1
ATOM 1874 C C . THR A 1 233 ? -10.168 -15.213 -13.417 1.00 43.09 233 THR A C 1
ATOM 1876 O O . THR A 1 233 ? -9.148 -14.560 -13.235 1.00 43.09 233 THR A O 1
ATOM 1879 N N . HIS A 1 234 ? -10.157 -16.358 -14.113 1.00 39.59 234 HIS A N 1
ATOM 1880 C CA . HIS A 1 234 ? -8.963 -16.857 -14.800 1.00 39.59 234 HIS A CA 1
ATOM 1881 C C . HIS A 1 234 ? -9.300 -17.377 -16.206 1.00 39.59 234 HIS A C 1
ATOM 1883 O O . HIS A 1 234 ? -9.580 -18.562 -16.389 1.00 39.59 234 HIS A O 1
ATOM 1889 N N . ILE A 1 235 ? -9.244 -16.488 -17.202 1.00 33.97 235 ILE A N 1
ATOM 1890 C CA . ILE A 1 235 ? -9.007 -16.830 -18.614 1.00 33.97 235 ILE A CA 1
ATOM 1891 C C . ILE A 1 235 ? -7.936 -15.850 -19.148 1.00 33.97 235 ILE A C 1
ATOM 1893 O O . ILE A 1 235 ? -8.048 -14.661 -18.838 1.00 33.97 235 ILE A O 1
ATOM 1897 N N . PRO A 1 236 ? -6.900 -16.318 -19.879 1.00 37.06 236 PRO A N 1
ATOM 1898 C CA . PRO A 1 236 ? -5.837 -15.477 -20.441 1.00 37.06 236 PRO A CA 1
ATOM 1899 C C . PRO A 1 236 ? -6.307 -14.554 -21.577 1.00 37.06 236 PRO A C 1
ATOM 1901 O O . PRO A 1 236 ? -7.279 -14.855 -22.264 1.00 37.06 236 PRO A O 1
ATOM 1904 N N . GLU A 1 237 ? -5.555 -13.464 -21.745 1.00 34.34 237 GLU A N 1
ATOM 1905 C CA . GLU A 1 237 ? -5.479 -12.532 -22.883 1.00 34.34 237 GLU A CA 1
ATOM 1906 C C . GLU A 1 237 ? -5.902 -13.098 -24.254 1.00 34.34 237 GLU A C 1
ATOM 1908 O O . GLU A 1 237 ? -5.286 -14.036 -24.749 1.00 34.34 237 GLU A O 1
ATOM 1913 N N . GLU A 1 238 ? -6.922 -12.494 -24.879 1.00 31.94 238 GLU A N 1
ATOM 1914 C CA . GLU A 1 238 ? -6.834 -11.766 -26.163 1.00 31.94 238 GLU A CA 1
ATOM 1915 C C . GLU A 1 238 ? -8.233 -11.359 -26.687 1.00 31.94 238 GLU A C 1
ATOM 1917 O O . GLU A 1 238 ? -9.242 -12.015 -26.434 1.00 31.94 238 GLU A O 1
ATOM 1922 N N . CYS A 1 239 ? -8.232 -10.297 -27.501 1.00 26.02 239 CYS A N 1
ATOM 1923 C CA . CYS A 1 239 ? -9.270 -9.800 -28.418 1.00 26.02 239 CYS A CA 1
ATOM 1924 C C . CYS A 1 239 ? -10.081 -8.553 -27.997 1.00 26.02 239 CYS A C 1
ATOM 1926 O O . CYS A 1 239 ? -10.934 -8.553 -27.110 1.00 26.02 239 CYS A O 1
ATOM 1928 N N . LYS A 1 240 ? -9.786 -7.470 -28.728 1.00 31.98 240 LYS A N 1
ATOM 1929 C CA . LYS A 1 240 ? -10.466 -6.175 -28.753 1.00 31.98 240 LYS A CA 1
ATOM 1930 C C . LYS A 1 240 ? -11.790 -6.243 -29.531 1.00 31.98 240 LYS A C 1
ATOM 1932 O O . LYS A 1 240 ? -11.911 -6.974 -30.504 1.00 31.98 240 LYS A O 1
ATOM 1937 N N . GLU A 1 241 ? -12.663 -5.307 -29.159 1.00 36.91 241 GLU A N 1
ATOM 1938 C CA . GLU A 1 241 ? -13.752 -4.687 -29.931 1.00 36.91 241 GLU A CA 1
ATOM 1939 C C . GLU A 1 241 ? -15.083 -5.430 -30.178 1.00 36.91 241 GLU A C 1
ATOM 1941 O O . GLU A 1 241 ? -15.155 -6.543 -30.682 1.00 36.91 241 GLU A O 1
ATOM 1946 N N . LYS A 1 242 ? -16.149 -4.642 -29.933 1.00 30.25 242 LYS A N 1
ATOM 1947 C CA . LYS A 1 242 ? -17.586 -4.809 -30.227 1.00 30.25 242 LYS A CA 1
ATOM 1948 C C . LYS A 1 242 ? -18.380 -5.762 -29.326 1.00 30.25 242 LYS A C 1
ATOM 1950 O O . LYS A 1 242 ? -18.428 -6.959 -29.555 1.00 30.25 242 LYS A O 1
ATOM 1955 N N . ALA A 1 243 ? -19.181 -5.183 -28.427 1.00 27.83 243 ALA A N 1
ATOM 1956 C CA . ALA A 1 243 ? -20.639 -5.209 -28.584 1.00 27.83 243 ALA A CA 1
ATOM 1957 C C . ALA A 1 243 ? -21.358 -4.398 -27.493 1.00 27.83 243 ALA A C 1
ATOM 1959 O O . ALA A 1 243 ? -21.055 -4.432 -26.305 1.00 27.83 243 ALA A O 1
ATOM 1960 N N . GLN A 1 244 ? -22.344 -3.670 -27.981 1.00 29.73 244 GLN A N 1
ATOM 1961 C CA . GLN A 1 244 ? -23.350 -2.865 -27.323 1.00 29.73 244 GLN A CA 1
ATOM 1962 C C . GLN A 1 244 ? -24.408 -3.752 -26.630 1.00 29.73 244 GLN A C 1
ATOM 1964 O O . GLN A 1 244 ? -24.777 -4.789 -27.163 1.00 29.73 244 GLN A O 1
ATOM 1969 N N . CYS A 1 245 ? -24.933 -3.272 -25.495 1.00 24.56 245 CYS A N 1
ATOM 1970 C CA . CYS A 1 245 ? -26.267 -3.540 -24.926 1.00 24.56 245 CYS A CA 1
ATOM 1971 C C . CYS A 1 245 ? -26.718 -4.996 -24.640 1.00 24.56 245 CYS A C 1
ATOM 1973 O O . CYS A 1 245 ? -27.106 -5.727 -25.541 1.00 24.56 245 CYS A O 1
ATOM 1975 N N . SER A 1 246 ? -26.904 -5.321 -23.351 1.00 28.25 246 SER A N 1
ATOM 1976 C CA . SER A 1 246 ? -28.164 -5.927 -22.875 1.00 28.25 246 SER A CA 1
ATOM 1977 C C . SER A 1 246 ? -28.309 -5.771 -21.356 1.00 28.25 246 SER A C 1
ATOM 1979 O O . SER A 1 246 ? -27.702 -6.495 -20.564 1.00 28.25 246 SER A O 1
ATOM 1981 N N . ARG A 1 247 ? -29.133 -4.804 -20.950 1.00 39.25 247 ARG A N 1
ATOM 1982 C CA . ARG A 1 247 ? -29.687 -4.667 -19.600 1.00 39.25 247 ARG A CA 1
ATOM 1983 C C . ARG A 1 247 ? -30.656 -5.833 -19.388 1.00 39.25 247 ARG A C 1
ATOM 1985 O O . ARG A 1 247 ? -31.754 -5.810 -19.926 1.00 39.25 247 ARG A O 1
ATOM 1992 N N . GLN A 1 248 ? -30.246 -6.870 -18.662 1.00 34.41 248 GLN A N 1
ATOM 1993 C CA . GLN A 1 248 ? -31.186 -7.892 -18.198 1.00 34.41 248 GLN A CA 1
ATOM 1994 C C . GLN A 1 248 ? -31.905 -7.355 -16.962 1.00 34.41 248 GLN A C 1
ATOM 1996 O O . GLN A 1 248 ? -31.397 -7.422 -15.841 1.00 34.41 248 GLN A O 1
ATOM 2001 N N . GLU A 1 249 ? -33.087 -6.790 -17.185 1.00 40.50 249 GLU A N 1
ATOM 2002 C CA . GLU A 1 249 ? -34.109 -6.690 -16.152 1.00 40.50 249 GLU A CA 1
ATOM 2003 C C . GLU A 1 249 ? -34.475 -8.121 -15.750 1.00 40.50 249 GLU A C 1
ATOM 2005 O O . GLU A 1 249 ? -35.013 -8.892 -16.540 1.00 40.50 249 GLU A O 1
ATOM 2010 N N . LYS A 1 250 ? -34.100 -8.520 -14.533 1.00 46.97 250 LYS A N 1
ATOM 2011 C CA . LYS A 1 250 ? -34.665 -9.723 -13.928 1.00 46.97 250 LYS A CA 1
ATOM 2012 C C . LYS A 1 250 ? -36.107 -9.399 -13.579 1.00 46.97 250 LYS A C 1
ATOM 2014 O O . LYS A 1 250 ? -36.353 -8.714 -12.588 1.00 46.97 250 LYS A O 1
ATOM 2019 N N . GLU A 1 251 ? -37.029 -9.872 -14.406 1.00 47.75 251 GLU A N 1
ATOM 2020 C CA . GLU A 1 251 ? -38.439 -9.955 -14.053 1.00 47.75 251 GLU A CA 1
ATOM 2021 C C . GLU A 1 251 ? -38.556 -10.716 -12.726 1.00 47.75 251 GLU A C 1
ATOM 2023 O O . GLU A 1 251 ? -38.194 -11.887 -12.620 1.00 47.75 251 GLU A O 1
ATOM 2028 N N . MET A 1 252 ? -38.973 -10.003 -11.679 1.00 53.09 252 MET A N 1
ATOM 2029 C CA . MET A 1 252 ? -39.324 -10.608 -10.400 1.00 53.09 252 MET A CA 1
ATOM 2030 C C . MET A 1 252 ? -40.612 -11.401 -10.581 1.00 53.09 252 MET A C 1
ATOM 2032 O O . MET A 1 252 ? -41.633 -10.828 -10.977 1.00 53.09 252 MET A O 1
ATOM 2036 N N . ASP A 1 253 ? -40.543 -12.685 -10.241 1.00 73.88 253 ASP A N 1
ATOM 2037 C CA . ASP A 1 253 ? -41.690 -13.580 -10.197 1.00 73.88 253 ASP A CA 1
ATOM 2038 C C . ASP A 1 253 ? -42.794 -12.989 -9.297 1.00 73.88 253 ASP A C 1
ATOM 2040 O O . ASP A 1 253 ? -42.527 -12.331 -8.282 1.00 73.88 253 ASP A O 1
ATOM 2044 N N . GLU A 1 254 ? -44.055 -13.176 -9.683 1.00 71.50 254 GLU A N 1
ATOM 2045 C CA . GLU A 1 254 ? -45.216 -12.556 -9.027 1.00 71.50 254 GLU A CA 1
ATOM 2046 C C . GLU A 1 254 ? -45.340 -12.977 -7.552 1.00 71.50 254 GLU A C 1
ATOM 2048 O O . GLU A 1 254 ? -45.851 -12.234 -6.705 1.00 71.50 254 GLU A O 1
ATOM 2053 N N . GLU A 1 255 ? -44.809 -14.150 -7.212 1.00 73.25 255 GLU A N 1
ATOM 2054 C CA . GLU A 1 255 ? -44.723 -14.639 -5.841 1.00 73.25 255 GLU A CA 1
ATOM 2055 C C . GLU A 1 255 ? -43.671 -13.888 -5.006 1.00 73.25 255 GLU A C 1
ATOM 2057 O O . GLU A 1 255 ? -43.937 -13.532 -3.851 1.00 73.25 255 GLU A O 1
ATOM 2062 N N . GLU A 1 256 ? -42.523 -13.533 -5.592 1.00 77.06 256 GLU A N 1
ATOM 2063 C CA . GLU A 1 256 ? -41.501 -12.722 -4.919 1.00 77.06 256 GLU A CA 1
ATOM 2064 C C . GLU A 1 256 ? -41.995 -11.295 -4.657 1.00 77.06 256 GLU A C 1
ATOM 2066 O O . GLU A 1 256 ? -41.765 -10.757 -3.569 1.00 77.06 256 GLU A O 1
ATOM 2071 N N . LYS A 1 257 ? -42.748 -10.700 -5.595 1.00 80.62 257 LYS A N 1
ATOM 2072 C CA . LYS A 1 257 ? -43.405 -9.392 -5.401 1.00 80.62 257 LYS A CA 1
ATOM 2073 C C . LYS A 1 257 ? -44.374 -9.422 -4.222 1.00 80.62 257 LYS A C 1
ATOM 2075 O O . LYS A 1 257 ? -44.304 -8.563 -3.339 1.00 80.62 257 LYS A O 1
ATOM 2080 N N . LYS A 1 258 ? -45.242 -10.438 -4.160 1.00 86.75 258 LYS A N 1
ATOM 2081 C CA . LYS A 1 258 ? -46.207 -10.606 -3.061 1.00 86.75 258 LYS A CA 1
ATOM 2082 C C . LYS A 1 258 ? -45.514 -10.833 -1.719 1.00 86.75 258 LYS A C 1
ATOM 2084 O O . LYS A 1 258 ? -45.933 -10.260 -0.712 1.00 86.75 258 LYS A O 1
ATOM 2089 N N . ASN A 1 259 ? -44.444 -11.626 -1.689 1.00 84.56 259 ASN A N 1
ATOM 2090 C CA . ASN A 1 259 ? -43.672 -11.874 -0.472 1.00 84.56 259 ASN A CA 1
ATOM 2091 C C . ASN A 1 259 ? -42.969 -10.596 0.015 1.00 84.56 259 ASN A C 1
ATOM 2093 O O . ASN A 1 259 ? -43.056 -10.239 1.192 1.00 84.56 259 ASN A O 1
ATOM 2097 N N . LEU A 1 260 ? -42.359 -9.839 -0.900 1.00 84.31 260 LEU A N 1
ATOM 2098 C CA . LEU A 1 260 ? -41.732 -8.559 -0.586 1.00 84.31 260 LEU A CA 1
ATOM 2099 C C . LEU A 1 260 ? -42.743 -7.554 -0.015 1.00 84.31 260 LEU A C 1
ATOM 2101 O O . LEU A 1 260 ? -42.445 -6.862 0.959 1.00 84.31 260 LEU A O 1
ATOM 2105 N N . GLN A 1 261 ? -43.960 -7.522 -0.558 1.00 84.62 261 GLN A N 1
ATOM 2106 C CA . GLN A 1 261 ? -45.021 -6.640 -0.082 1.00 84.62 261 GLN A CA 1
ATOM 2107 C C . GLN A 1 261 ? -45.520 -7.022 1.318 1.00 84.62 261 GLN A C 1
ATOM 2109 O O . GLN A 1 261 ? -45.665 -6.143 2.169 1.00 84.62 261 GLN A O 1
ATOM 2114 N N . ARG A 1 262 ? -45.674 -8.323 1.609 1.00 91.75 262 ARG A N 1
ATOM 2115 C CA . ARG A 1 262 ? -45.977 -8.809 2.969 1.00 91.75 262 ARG A CA 1
ATOM 2116 C C . ARG A 1 262 ? -44.873 -8.445 3.961 1.00 91.75 262 ARG A C 1
ATOM 2118 O O . ARG A 1 262 ? -45.166 -7.975 5.057 1.00 91.75 262 ARG A O 1
ATOM 2125 N N . ARG A 1 263 ? -43.604 -8.611 3.572 1.00 91.06 263 ARG A N 1
ATOM 2126 C CA . ARG A 1 263 ? -42.449 -8.236 4.405 1.00 91.06 263 ARG A CA 1
ATOM 2127 C C . ARG A 1 263 ? -42.415 -6.739 4.697 1.00 91.06 263 ARG A C 1
ATOM 2129 O O . ARG A 1 263 ? -42.110 -6.359 5.822 1.00 91.06 263 ARG A O 1
ATOM 2136 N N . LYS A 1 264 ? -42.754 -5.904 3.712 1.00 91.31 264 LYS A N 1
ATOM 2137 C CA . LYS A 1 264 ? -42.818 -4.447 3.877 1.00 91.31 264 LYS A CA 1
ATOM 2138 C C . LYS A 1 264 ? -43.900 -4.038 4.881 1.00 91.31 264 LYS A C 1
ATOM 2140 O O . LYS A 1 264 ? -43.605 -3.278 5.794 1.00 91.31 264 LYS A O 1
ATOM 2145 N N . GLN A 1 265 ? -45.102 -4.603 4.764 1.00 90.88 265 GLN A N 1
ATOM 2146 C CA . GLN A 1 265 ? -46.211 -4.336 5.692 1.00 90.88 265 GLN A CA 1
ATOM 2147 C C . GLN A 1 265 ? -45.917 -4.814 7.118 1.00 90.88 265 GLN A C 1
ATOM 2149 O O . GLN A 1 265 ? -46.249 -4.136 8.087 1.00 90.88 265 GLN A O 1
ATOM 2154 N N . LEU A 1 266 ? -45.274 -5.976 7.261 1.00 90.62 266 LEU A N 1
ATOM 2155 C CA . LEU A 1 266 ? -44.886 -6.491 8.572 1.00 90.62 266 LEU A CA 1
ATOM 2156 C C . LEU A 1 266 ? -43.831 -5.598 9.236 1.00 90.62 266 LEU A C 1
ATOM 2158 O O . LEU A 1 266 ? -43.938 -5.307 10.422 1.00 90.62 266 LEU A O 1
ATOM 2162 N N . ALA A 1 267 ? -42.837 -5.141 8.472 1.00 90.38 267 ALA A N 1
ATOM 2163 C CA . ALA A 1 267 ? -41.813 -4.230 8.973 1.00 90.38 267 ALA A CA 1
ATOM 2164 C C . ALA A 1 267 ? -42.400 -2.875 9.399 1.00 90.38 267 ALA A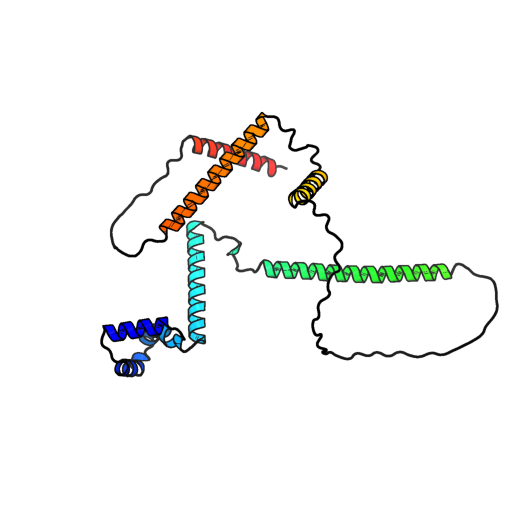 C 1
ATOM 2166 O O . ALA A 1 267 ? -41.973 -2.321 10.405 1.00 90.38 267 ALA A O 1
ATOM 2167 N N . GLU A 1 268 ? -43.390 -2.361 8.667 1.00 87.50 268 GLU A N 1
ATOM 2168 C CA . GLU A 1 268 ? -44.097 -1.127 9.017 1.00 87.50 268 GLU A CA 1
ATOM 2169 C C . GLU A 1 268 ? -44.887 -1.273 10.324 1.00 87.50 268 GLU A C 1
ATOM 2171 O O . GLU A 1 268 ? -44.707 -0.465 11.230 1.00 87.50 268 GLU A O 1
ATOM 2176 N N . LYS A 1 269 ? -45.650 -2.363 10.485 1.00 89.62 269 LYS A N 1
ATOM 2177 C CA . LYS A 1 269 ? -46.357 -2.652 11.744 1.00 89.62 269 LYS A CA 1
ATOM 2178 C C . LYS A 1 269 ? -45.418 -2.802 12.937 1.00 89.62 269 LYS A C 1
ATOM 2180 O O . LYS A 1 269 ? -45.678 -2.247 13.997 1.00 89.62 269 LYS A O 1
ATOM 2185 N N . LEU A 1 270 ? -44.317 -3.534 12.765 1.00 83.00 270 LEU A N 1
ATOM 2186 C CA . LEU A 1 270 ? -43.315 -3.688 13.821 1.00 83.00 270 LEU A CA 1
ATOM 2187 C C . LEU A 1 270 ? -42.648 -2.352 14.158 1.00 83.00 270 LEU A C 1
ATOM 2189 O O . LEU A 1 270 ? -42.384 -2.081 15.323 1.00 83.00 270 LEU A O 1
ATOM 2193 N N . LYS A 1 271 ? -42.401 -1.501 13.158 1.00 87.69 271 LYS A N 1
ATOM 2194 C CA . LYS A 1 271 ? -41.866 -0.155 13.369 1.00 87.69 271 LYS A CA 1
ATOM 2195 C C . LYS A 1 271 ? -42.829 0.702 14.195 1.00 87.69 271 LYS A C 1
ATOM 2197 O O . LYS A 1 271 ? -42.376 1.375 15.112 1.00 87.69 271 LYS A O 1
ATOM 2202 N N . GLU A 1 272 ? -44.126 0.671 13.902 1.00 81.00 272 GLU A N 1
ATOM 2203 C CA . GLU A 1 272 ? -45.134 1.403 14.681 1.00 81.00 272 GLU A CA 1
ATOM 2204 C C . GLU A 1 272 ? -45.240 0.888 16.122 1.00 81.00 272 GLU A C 1
ATOM 2206 O O . GLU A 1 272 ? -45.289 1.686 17.053 1.00 81.00 272 GLU A O 1
ATOM 2211 N N . GLU A 1 273 ? -45.220 -0.429 16.329 1.00 77.56 273 GLU A N 1
ATOM 2212 C CA . GLU A 1 273 ? -45.364 -1.033 17.660 1.00 77.56 273 GLU A CA 1
ATOM 2213 C C . GLU A 1 273 ? -44.110 -0.882 18.540 1.00 77.56 273 GLU A C 1
ATOM 2215 O O . GLU A 1 273 ? -44.219 -0.812 19.763 1.00 77.56 273 GLU A O 1
ATOM 2220 N N . VAL A 1 274 ? -42.919 -0.811 17.935 1.00 75.12 274 VAL A N 1
ATOM 2221 C CA . VAL A 1 274 ? -41.644 -0.615 18.649 1.00 75.12 274 VAL A CA 1
ATOM 2222 C C . VAL A 1 274 ? -41.376 0.861 18.954 1.00 75.12 274 VAL A C 1
ATOM 2224 O O . VAL A 1 274 ? -40.732 1.154 19.953 1.00 75.12 274 VAL A O 1
ATOM 2227 N N . ILE A 1 275 ? -41.860 1.788 18.120 1.00 62.50 275 ILE A N 1
ATOM 2228 C CA . ILE A 1 275 ? -41.675 3.235 18.329 1.00 62.50 275 ILE A CA 1
ATOM 2229 C C . ILE A 1 275 ? -42.759 3.828 19.248 1.00 62.50 275 ILE A C 1
ATOM 2231 O O . ILE A 1 275 ? -42.495 4.819 19.919 1.00 62.50 275 ILE A O 1
ATOM 2235 N N . ASN A 1 276 ? -43.954 3.227 19.319 1.00 55.12 276 ASN A N 1
ATOM 2236 C CA . ASN A 1 276 ? -45.041 3.674 20.205 1.00 55.12 276 ASN A CA 1
ATOM 2237 C C . ASN A 1 276 ? -45.077 2.954 21.574 1.00 55.12 276 ASN A C 1
ATOM 2239 O O . ASN A 1 276 ? -46.142 2.869 22.190 1.00 55.12 276 ASN A O 1
ATOM 2243 N N . LYS A 1 277 ? -43.943 2.437 22.058 1.00 47.41 277 LYS A N 1
ATOM 2244 C CA . LYS A 1 277 ? -43.764 1.957 23.440 1.00 47.41 277 LYS A CA 1
ATOM 2245 C C . LYS A 1 277 ? -42.738 2.811 24.166 1.00 47.41 277 LYS A C 1
ATOM 2247 O O . LYS A 1 277 ? -42.947 3.019 25.379 1.00 47.41 277 LYS A O 1
#

Foldseek 3Di:
DPVVLVVVVVVVCVVVVNDPVNVVVVCPDPVCVPPVNCVVCQVVVCVPPVVSVVVVVVVVVVVVVVVVQVVCCVVPVDGDPVNPPPDPPVVVVVVVVVVVVVVVVVVVVVVVVVVVVVVVVVVVVVVPPDDDDDDDDDDDDDDDDDDDDDDDDDDDDDDDDDDDDDDDDDDPDDDPVVVVVVVVVVVCVVVVPPDDPVPDDPVVVVVVVVVVVVVVVVVVVVVVVVVVVVVVVDDDDDDDDDDDDDDDDPDDDPVNVVVVVVVVVVVVVVVVVVVVD

pLDDT: mean 73.2, std 23.67, range [24.56, 98.25]

Sequence (277 aa):
MFPQVEKLLQGHLNEIGIKEEQFHEACTAPFARSPEVQNILQPVLAVEDFVNFKEMMLQKNIELQLHAIQIIQQRNGVLPECLQNGTDIISDLEQQEMRLLTEALRISKEEYELEQLRRTERKTASLIDNPSKTSITAAVTTTQKETLYLESKKEPLKIEEHPYKSSATQVKELSSTEAAEAWMEQARKEAGIKGSATSLTQVEKEQLRERAEYLKKRRAELLSRKQDSKKKTHIPEECKEKAQCSRQEKEMDEEEKKNLQRRKQLAEKLKEEVINK

InterPro domains:
  IPR023379 BART domain [PF11527] (5-65)
  IPR038888 Cilia- and flagella-associated protein 36 [PTHR21532] (5-277)
  IPR042541 BART domain superfamily [G3DSA:1.20.1520.10] (3-77)

Secondary structure (DSSP, 8-state):
--HHHHHHHHHHHHHHT--HHHHHHHHHSGGGGSHHHHHHHHHHHTTS-HHHHHHHHHHHHHHHHHHHHHHHHHHHSS--GGGSTT--HHHHHHHHHHHHHHHHHHHHHHHHHHHHHHHHHHHHHTTTS------------------------------------PPP-------HHHHHHHHHHHHHHHTT--S-TT-S-HHHHHHHHHHHHHHHHHHHHHHHHHHHHHHTT--------------------HHHHHHHHHHHHHHHHHHHHHH--